Protein AF-0000000078788649 (afdb_homodimer)

Foldseek 3Di:
DALQVVCCVVVVCVVQVKHWDDAAAQKTKIKGAADQVQADPVQWRDPVSVVSNQLSRVQRNVQQVFWHKDWDDKDKDFDAIHHHPWMKMKMKGWPDDDDFKTKIKIFIATPVRHTGMIMITMMTTDPDGDPHHD/DALQVVCCVVVVCVVQVKHWDDAAAQKTKIKGAADQVQADPVQWRDPVSVVSNQLSRVQRNVQQVFWHKDWDDKDKDFDAIHHHPWMKMKMKGWPDDDDFKTKIKIFIATPVRHTGMIMITMMTTDPDGDPHHD

Radius of gyration: 17.42 Å; Cα contacts (8 Å, |Δi|>4): 742; chains: 2; bounding box: 45×52×40 Å

InterPro domains:
  IPR003736 Phenylacetic acid degradation-related domain [TIGR00369] (16-121)
  IPR006683 Thioesterase domain [PF03061] (47-116)
  IPR029069 HotDog domain superfamily [SSF54637] (4-120)
  IPR052723 Acyl-coenzyme A thioesterase PaaI [PTHR42856] (3-128)

Structure (mmCIF, N/CA/C/O backbone):
data_AF-0000000078788649-model_v1
#
loop_
_entity.id
_entity.type
_entity.pdbx_description
1 polymer 'Phenylacetic acid degradation protein PaaD'
#
loop_
_atom_site.group_PDB
_atom_site.id
_atom_site.type_symbol
_atom_site.label_atom_id
_atom_site.label_alt_id
_atom_site.label_comp_id
_atom_site.label_asym_id
_atom_site.label_entity_id
_atom_site.label_seq_id
_atom_site.pdbx_PDB_ins_code
_atom_site.Cartn_x
_atom_site.Cartn_y
_atom_site.Cartn_z
_atom_site.occupancy
_atom_site.B_iso_or_equiv
_atom_site.auth_seq_id
_atom_site.auth_comp_id
_atom_site.auth_asym_id
_atom_site.auth_atom_id
_atom_site.pdbx_PDB_model_num
ATOM 1 N N . MET A 1 1 ? -3.25 -20.219 -18.875 1 89 1 MET A N 1
ATOM 2 C CA . MET A 1 1 ? -2.424 -19.047 -19.141 1 89 1 MET A CA 1
ATOM 3 C C . MET A 1 1 ? -1.245 -18.984 -18.172 1 89 1 MET A C 1
ATOM 5 O O . MET A 1 1 ? -1.22 -19.703 -17.172 1 89 1 MET A O 1
ATOM 9 N N . THR A 1 2 ? -0.232 -18.125 -18.453 1 92.38 2 THR A N 1
ATOM 10 C CA . THR A 1 2 ? 0.896 -17.953 -17.547 1 92.38 2 THR A CA 1
ATOM 11 C C . THR A 1 2 ? 0.53 -17.016 -16.391 1 92.38 2 THR A C 1
ATOM 13 O O . THR A 1 2 ? -0.404 -16.219 -16.516 1 92.38 2 THR A O 1
ATOM 16 N N . PRO A 1 3 ? 1.176 -17.188 -15.281 1 92.62 3 PRO A N 1
ATOM 17 C CA . PRO A 1 3 ? 0.945 -16.219 -14.203 1 92.62 3 PRO A CA 1
ATOM 18 C C . PRO A 1 3 ? 1.146 -14.773 -14.656 1 92.62 3 PRO A C 1
ATOM 20 O O . PRO A 1 3 ? 0.372 -13.891 -14.273 1 92.62 3 PRO A O 1
ATOM 23 N N . GLN A 1 4 ? 2.162 -14.539 -15.445 1 93.19 4 GLN A N 1
ATOM 24 C CA . GLN A 1 4 ? 2.441 -13.188 -15.93 1 93.19 4 GLN A CA 1
ATOM 25 C C . GLN A 1 4 ? 1.257 -12.633 -16.719 1 93.19 4 GLN A C 1
ATOM 27 O O . GLN A 1 4 ? 0.881 -11.469 -16.547 1 93.19 4 GLN A O 1
ATOM 32 N N . ASP A 1 5 ? 0.641 -13.469 -17.516 1 91.19 5 ASP A N 1
ATOM 33 C CA . ASP A 1 5 ? -0.526 -13.055 -18.281 1 91.19 5 ASP A CA 1
ATOM 34 C C . ASP A 1 5 ? -1.715 -12.766 -17.375 1 91.19 5 ASP A C 1
ATOM 36 O O . ASP A 1 5 ? -2.445 -11.797 -17.578 1 91.19 5 ASP A O 1
ATOM 40 N N . PHE A 1 6 ? -1.827 -13.617 -16.391 1 92.12 6 PHE A N 1
ATOM 41 C CA . PHE A 1 6 ? -2.936 -13.477 -15.453 1 92.12 6 PHE A CA 1
ATOM 42 C C . PHE A 1 6 ? -2.82 -12.164 -14.68 1 92.12 6 PHE A C 1
ATOM 44 O O . PHE A 1 6 ? -3.789 -11.414 -14.578 1 92.12 6 PHE A O 1
ATOM 51 N N . PHE A 1 7 ? -1.631 -11.805 -14.242 1 93 7 PHE A N 1
ATOM 52 C CA . PHE A 1 7 ? -1.448 -10.68 -13.336 1 93 7 PHE A CA 1
ATOM 53 C C . PHE A 1 7 ? -1.329 -9.375 -14.117 1 93 7 PHE A C 1
ATOM 55 O O . PHE A 1 7 ? -1.352 -8.289 -13.531 1 93 7 PHE A O 1
ATOM 62 N N . LYS A 1 8 ? -1.299 -9.445 -15.398 1 90.19 8 LYS A N 1
ATOM 63 C CA . LYS A 1 8 ? -1.438 -8.242 -16.219 1 90.19 8 LYS A CA 1
ATOM 64 C C . LYS A 1 8 ? -2.828 -7.633 -16.062 1 90.19 8 LYS A C 1
ATOM 66 O O . LYS A 1 8 ? -3.029 -6.453 -16.375 1 90.19 8 LYS A O 1
ATOM 71 N N . ASN A 1 9 ? -3.689 -8.492 -15.562 1 87.62 9 ASN A N 1
ATOM 72 C CA . ASN A 1 9 ? -5.051 -8.023 -15.352 1 87.62 9 ASN A CA 1
ATOM 73 C C . ASN A 1 9 ? -5.18 -7.27 -14.023 1 87.62 9 ASN A C 1
ATOM 75 O O . ASN A 1 9 ? -6.254 -6.758 -13.703 1 87.62 9 ASN A O 1
ATOM 79 N N . ASP A 1 10 ? -4.129 -7.258 -13.258 1 90.62 10 ASP A N 1
ATOM 80 C CA . ASP A 1 10 ? -4.059 -6.348 -12.117 1 90.62 10 ASP A CA 1
ATOM 81 C C . ASP A 1 10 ? -3.824 -4.91 -12.578 1 90.62 10 ASP A C 1
ATOM 83 O O . ASP A 1 10 ? -2.68 -4.465 -12.688 1 90.62 10 ASP A O 1
ATOM 87 N N . LEU A 1 11 ? -4.855 -4.145 -12.727 1 87.56 11 LEU A N 1
ATOM 88 C CA . LEU A 1 11 ? -4.82 -2.877 -13.453 1 87.56 11 LEU A CA 1
ATOM 89 C C . LEU A 1 11 ? -4.113 -1.804 -12.625 1 87.56 11 LEU A C 1
ATOM 91 O O . LEU A 1 11 ? -3.455 -0.924 -13.188 1 87.56 11 LEU A O 1
ATOM 95 N N . PHE A 1 12 ? -4.297 -1.92 -11.359 1 91 12 PHE A N 1
ATOM 96 C CA . PHE A 1 12 ? -3.633 -0.938 -10.508 1 91 12 PHE A CA 1
ATOM 97 C C . PHE A 1 12 ? -2.121 -1.116 -10.555 1 91 12 PHE A C 1
ATOM 99 O O . PHE A 1 12 ? -1.381 -0.144 -10.719 1 91 12 PHE A O 1
ATOM 106 N N . ALA A 1 13 ? -1.692 -2.352 -10.516 1 93.12 13 ALA A N 1
ATOM 107 C CA . ALA A 1 13 ? -0.267 -2.662 -10.594 1 93.12 13 ALA A CA 1
ATOM 108 C C . ALA A 1 13 ? 0.285 -2.363 -11.984 1 93.12 13 ALA A C 1
ATOM 110 O O . ALA A 1 13 ? 1.386 -1.824 -12.117 1 93.12 13 ALA A O 1
ATOM 111 N N . GLU A 1 14 ? -0.497 -2.697 -12.922 1 92.44 14 GLU A N 1
ATOM 112 C CA . GLU A 1 14 ? -0.088 -2.447 -14.305 1 92.44 14 GLU A CA 1
ATOM 113 C C . GLU A 1 14 ? 0.07 -0.953 -14.57 1 92.44 14 GLU A C 1
ATOM 115 O O . GLU A 1 14 ? 1.05 -0.527 -15.18 1 92.44 14 GLU A O 1
ATOM 120 N N . ARG A 1 15 ? -0.809 -0.181 -14.109 1 92.25 15 ARG A N 1
ATOM 121 C CA . ARG A 1 15 ? -0.766 1.267 -14.289 1 92.25 15 ARG A CA 1
ATOM 122 C C . ARG A 1 15 ? 0.42 1.874 -13.547 1 92.25 15 ARG A C 1
ATOM 124 O O . ARG A 1 15 ? 0.994 2.871 -13.992 1 92.25 15 ARG A O 1
ATOM 131 N N . ALA A 1 16 ? 0.769 1.226 -12.461 1 94.69 16 ALA A N 1
ATOM 132 C CA . ALA A 1 16 ? 1.926 1.691 -11.703 1 94.69 16 ALA A CA 1
ATOM 133 C C . ALA A 1 16 ? 3.229 1.348 -12.422 1 94.69 16 ALA A C 1
ATOM 135 O O . ALA A 1 16 ? 4.293 1.859 -12.07 1 94.69 16 ALA A O 1
ATOM 136 N N . GLY A 1 17 ? 3.154 0.481 -13.422 1 96 17 GLY A N 1
ATOM 137 C CA . GLY A 1 17 ? 4.34 0.116 -14.18 1 96 17 GLY A CA 1
ATOM 138 C C . GLY A 1 17 ? 5.07 -1.08 -13.602 1 96 17 GLY A C 1
ATOM 139 O O . GLY A 1 17 ? 6.25 -1.296 -13.891 1 96 17 GLY A O 1
ATOM 140 N N . ILE A 1 18 ? 4.43 -1.873 -12.773 1 97.38 18 ILE A N 1
ATOM 141 C CA . ILE A 1 18 ? 5.051 -3.023 -12.125 1 97.38 18 ILE A CA 1
ATOM 142 C C . ILE A 1 18 ? 5.105 -4.195 -13.102 1 97.38 18 ILE A C 1
ATOM 144 O O . ILE A 1 18 ? 4.145 -4.457 -13.828 1 97.38 18 ILE A O 1
ATOM 148 N N . VAL A 1 19 ? 6.258 -4.887 -13.07 1 97.62 19 VAL A N 1
ATOM 149 C CA . VAL A 1 19 ? 6.469 -6.023 -13.961 1 97.62 19 VAL A CA 1
ATOM 150 C C . VAL A 1 19 ? 6.746 -7.277 -13.141 1 97.62 19 VAL A C 1
ATOM 152 O O . VAL A 1 19 ? 7.672 -7.305 -12.328 1 97.62 19 VAL A O 1
ATOM 155 N N . LEU A 1 20 ? 5.98 -8.312 -13.367 1 97.88 20 LEU A N 1
ATOM 156 C CA . LEU A 1 20 ? 6.227 -9.617 -12.758 1 97.88 20 LEU A CA 1
ATOM 157 C C . LEU A 1 20 ? 7.305 -10.375 -13.531 1 97.88 20 LEU A C 1
ATOM 159 O O . LEU A 1 20 ? 7.074 -10.82 -14.656 1 97.88 20 LEU A O 1
ATOM 163 N N . MET A 1 21 ? 8.422 -10.602 -12.906 1 97.81 21 MET A N 1
ATOM 164 C CA . MET A 1 21 ? 9.594 -11.141 -13.594 1 97.81 21 MET A CA 1
ATOM 165 C C . MET A 1 21 ? 9.602 -12.664 -13.547 1 97.81 21 MET A C 1
ATOM 167 O O . MET A 1 21 ? 9.93 -13.32 -14.539 1 97.81 21 MET A O 1
ATOM 171 N N . GLU A 1 22 ? 9.305 -13.148 -12.367 1 97.38 22 GLU A N 1
ATOM 172 C CA . GLU A 1 22 ? 9.422 -14.578 -12.109 1 97.38 22 GLU A CA 1
ATOM 173 C C . GLU A 1 22 ? 8.352 -15.062 -11.141 1 97.38 22 GLU A C 1
ATOM 175 O O . GLU A 1 22 ? 7.988 -14.344 -10.203 1 97.38 22 GLU A O 1
ATOM 180 N N . VAL A 1 23 ? 7.895 -16.312 -11.422 1 97.44 23 VAL A N 1
ATOM 181 C CA . VAL A 1 23 ? 7.004 -16.984 -10.492 1 97.44 23 VAL A CA 1
ATOM 182 C C . VAL A 1 23 ? 7.363 -18.469 -10.414 1 97.44 23 VAL A C 1
ATOM 184 O O . VAL A 1 23 ? 7.555 -19.125 -11.445 1 97.44 23 VAL A O 1
ATOM 187 N N . ARG A 1 24 ? 7.512 -18.922 -9.227 1 97.19 24 ARG A N 1
ATOM 188 C CA . ARG A 1 24 ? 7.645 -20.328 -8.883 1 97.19 24 ARG A CA 1
ATOM 189 C C . ARG A 1 24 ? 6.785 -20.672 -7.672 1 97.19 24 ARG A C 1
ATOM 191 O O . ARG A 1 24 ? 6.234 -19.781 -7.016 1 97.19 24 ARG A O 1
ATOM 198 N N . GLU A 1 25 ? 6.723 -21.922 -7.406 1 96.81 25 GLU A N 1
ATOM 199 C CA . GLU A 1 25 ? 5.918 -22.312 -6.254 1 96.81 25 GLU A CA 1
ATOM 200 C C . GLU A 1 25 ? 6.426 -21.656 -4.973 1 96.81 25 GLU A C 1
ATOM 202 O O . GLU A 1 25 ? 7.562 -21.891 -4.559 1 96.81 25 GLU A O 1
ATOM 207 N N . GLY A 1 26 ? 5.645 -20.859 -4.434 1 97.75 26 GLY A N 1
ATOM 208 C CA . GLY A 1 26 ? 5.953 -20.188 -3.176 1 97.75 26 GLY A CA 1
ATOM 209 C C . GLY A 1 26 ? 6.914 -19.031 -3.338 1 97.75 26 GLY A C 1
ATOM 210 O O . GLY A 1 26 ? 7.508 -18.562 -2.359 1 97.75 26 GLY A O 1
ATOM 211 N N . TYR A 1 27 ? 7.156 -18.625 -4.578 1 98.44 27 TYR A N 1
ATOM 212 C CA . TYR A 1 27 ? 8.164 -17.609 -4.859 1 98.44 27 TYR A CA 1
ATOM 213 C C . TYR A 1 27 ? 7.742 -16.719 -6.023 1 98.44 27 TYR A C 1
ATOM 215 O O . TYR A 1 27 ? 7.109 -17.188 -6.973 1 98.44 27 TYR A O 1
ATOM 223 N N . SER A 1 28 ? 8.117 -15.422 -5.934 1 98.69 28 SER A N 1
ATOM 224 C CA . SER A 1 28 ? 7.984 -14.547 -7.09 1 98.69 28 SER A CA 1
ATOM 225 C C . SER A 1 28 ? 8.938 -13.359 -7 1 98.69 28 SER A C 1
ATOM 227 O O . SER A 1 28 ? 9.492 -13.078 -5.934 1 98.69 28 SER A O 1
ATOM 229 N N . LYS A 1 29 ? 9.164 -12.766 -8.086 1 98.81 29 LYS A N 1
ATOM 230 C CA . LYS A 1 29 ? 9.961 -11.547 -8.18 1 98.81 29 LYS A CA 1
ATOM 231 C C . LYS A 1 29 ? 9.312 -10.539 -9.125 1 98.81 29 LYS A C 1
ATOM 233 O O . LYS A 1 29 ? 8.891 -10.891 -10.227 1 98.81 29 LYS A O 1
ATOM 238 N N . ALA A 1 30 ? 9.203 -9.312 -8.68 1 98.69 30 ALA A N 1
ATOM 239 C CA . ALA A 1 30 ? 8.648 -8.227 -9.477 1 98.69 30 ALA A CA 1
ATOM 240 C C . ALA A 1 30 ? 9.547 -6.992 -9.43 1 98.69 30 ALA A C 1
ATOM 242 O O . ALA A 1 30 ? 10.375 -6.855 -8.523 1 98.69 30 ALA A O 1
ATOM 243 N N . ARG A 1 31 ? 9.344 -6.09 -10.367 1 98.62 31 ARG A N 1
ATOM 244 C CA . ARG A 1 31 ? 10.164 -4.883 -10.391 1 98.62 31 ARG A CA 1
ATOM 245 C C . ARG A 1 31 ? 9.328 -3.656 -10.734 1 98.62 31 ARG A C 1
ATOM 247 O O . ARG A 1 31 ? 8.258 -3.777 -11.344 1 98.62 31 ARG A O 1
ATOM 254 N N . LEU A 1 32 ? 9.812 -2.521 -10.336 1 98.56 32 LEU A N 1
ATOM 255 C CA . LEU A 1 32 ? 9.234 -1.212 -10.609 1 98.56 32 LEU A CA 1
ATOM 256 C C . LEU A 1 32 ? 10.32 -0.167 -10.82 1 98.56 32 LEU A C 1
ATOM 258 O O . LEU A 1 32 ? 11.125 0.086 -9.922 1 98.56 32 LEU A O 1
ATOM 262 N N . GLU A 1 33 ? 10.352 0.376 -11.984 1 98.44 33 GLU A N 1
ATOM 263 C CA . GLU A 1 33 ? 11.203 1.537 -12.219 1 98.44 33 GLU A CA 1
ATOM 264 C C . GLU A 1 33 ? 10.547 2.818 -11.711 1 98.44 33 GLU A C 1
ATOM 266 O O . GLU A 1 33 ? 9.43 3.154 -12.133 1 98.44 33 GLU A O 1
ATOM 271 N N . ILE A 1 34 ? 11.273 3.525 -10.852 1 97.88 34 ILE A N 1
ATOM 272 C CA . ILE A 1 34 ? 10.68 4.699 -10.227 1 97.88 34 ILE A CA 1
ATOM 273 C C . ILE A 1 34 ? 10.727 5.883 -11.195 1 97.88 34 ILE A C 1
ATOM 275 O O . ILE A 1 34 ? 11.797 6.242 -11.688 1 97.88 34 ILE A O 1
ATOM 279 N N . LYS A 1 35 ? 9.586 6.422 -11.484 1 96.62 35 LYS A N 1
ATOM 280 C CA . LYS A 1 35 ? 9.375 7.605 -12.312 1 96.62 35 LYS A CA 1
ATOM 281 C C . LYS A 1 35 ? 8.695 8.719 -11.516 1 96.62 35 LYS A C 1
ATOM 283 O O . LYS A 1 35 ? 8.367 8.539 -10.344 1 96.62 35 LYS A O 1
ATOM 288 N N . LYS A 1 36 ? 8.531 9.852 -12.109 1 94.31 36 LYS A N 1
ATOM 289 C CA . LYS A 1 36 ? 7.945 11.016 -11.453 1 94.31 36 LYS A CA 1
ATOM 290 C C . LYS A 1 36 ? 6.574 10.688 -10.875 1 94.31 36 LYS A C 1
ATOM 292 O O . LYS A 1 36 ? 6.223 11.156 -9.789 1 94.31 36 LYS A O 1
ATOM 297 N N . GLU A 1 37 ? 5.824 9.844 -11.508 1 94 37 GLU A N 1
ATOM 298 C CA . GLU A 1 37 ? 4.453 9.531 -11.125 1 94 37 GLU A CA 1
ATOM 299 C C . GLU A 1 37 ? 4.41 8.727 -9.828 1 94 37 GLU A C 1
ATOM 301 O O . GLU A 1 37 ? 3.352 8.586 -9.211 1 94 37 GLU A O 1
ATOM 306 N N . HIS A 1 38 ? 5.562 8.156 -9.414 1 95.69 38 HIS A N 1
ATOM 307 C CA . HIS A 1 38 ? 5.617 7.316 -8.227 1 95.69 38 HIS A CA 1
ATOM 308 C C . HIS A 1 38 ? 6.016 8.125 -6.992 1 95.69 38 HIS A C 1
ATOM 310 O O . HIS A 1 38 ? 6.133 7.578 -5.895 1 95.69 38 HIS A O 1
ATOM 316 N N . LEU A 1 39 ? 6.211 9.406 -7.152 1 93.88 39 LEU A N 1
ATOM 317 C CA . LEU A 1 39 ? 6.766 10.211 -6.066 1 93.88 39 LEU A CA 1
ATOM 318 C C . LEU A 1 39 ? 5.656 10.766 -5.184 1 93.88 39 LEU A C 1
ATOM 320 O O . LEU A 1 39 ? 4.547 11.023 -5.66 1 93.88 39 LEU A O 1
ATOM 324 N N . ASN A 1 40 ? 5.992 10.898 -3.951 1 92.5 40 ASN A N 1
ATOM 325 C CA . ASN A 1 40 ? 5.109 11.594 -3.018 1 92.5 40 ASN A CA 1
ATOM 326 C C . ASN A 1 40 ? 5.375 13.094 -3.014 1 92.5 40 ASN A C 1
ATOM 328 O O . ASN A 1 40 ? 6.121 13.602 -3.852 1 92.5 40 ASN A O 1
ATOM 332 N N . ALA A 1 41 ? 4.695 13.836 -2.096 1 88.88 41 ALA A N 1
ATOM 333 C CA . ALA A 1 41 ? 4.828 15.289 -2.029 1 88.88 41 ALA A CA 1
ATOM 334 C C . ALA A 1 41 ? 6.238 15.688 -1.611 1 88.88 41 ALA A C 1
ATOM 336 O O . ALA A 1 41 ? 6.645 16.844 -1.809 1 88.88 41 ALA A O 1
ATOM 337 N N . GLY A 1 42 ? 7.016 14.766 -1.03 1 87.94 42 GLY A N 1
ATOM 338 C CA . GLY A 1 42 ? 8.383 15.008 -0.607 1 87.94 42 GLY A CA 1
ATOM 339 C C . GLY A 1 42 ? 9.414 14.609 -1.647 1 87.94 42 GLY A C 1
ATOM 340 O O . GLY A 1 42 ? 10.609 14.539 -1.351 1 87.94 42 GLY A O 1
ATOM 341 N N . ASN A 1 43 ? 8.992 14.148 -2.754 1 89 43 ASN A N 1
ATOM 342 C CA . ASN A 1 43 ? 9.844 13.773 -3.875 1 89 43 ASN A CA 1
ATOM 343 C C . ASN A 1 43 ? 10.586 12.469 -3.602 1 89 43 ASN A C 1
ATOM 345 O O . ASN A 1 43 ? 11.727 12.305 -4.031 1 89 43 ASN A O 1
ATOM 349 N N . ARG A 1 44 ? 10.016 11.734 -2.822 1 92.94 44 ARG A N 1
ATOM 350 C CA . ARG A 1 44 ? 10.477 10.367 -2.598 1 92.94 44 ARG A CA 1
ATOM 351 C C . ARG A 1 44 ? 9.453 9.359 -3.111 1 92.94 44 ARG A C 1
ATOM 353 O O . ARG A 1 44 ? 8.297 9.711 -3.357 1 92.94 44 ARG A O 1
ATOM 360 N N . THR A 1 45 ? 9.945 8.086 -3.32 1 95.38 45 THR A N 1
ATOM 361 C CA . THR A 1 45 ? 8.984 7.066 -3.736 1 95.38 45 THR A CA 1
ATOM 362 C C . THR A 1 45 ? 7.84 6.965 -2.734 1 95.38 45 THR A C 1
ATOM 364 O O . THR A 1 45 ? 8.07 6.828 -1.531 1 95.38 45 THR A O 1
ATOM 367 N N . GLN A 1 46 ? 6.66 7.117 -3.223 1 95.69 46 GLN A N 1
ATOM 368 C CA . GLN A 1 46 ? 5.473 7.043 -2.377 1 95.69 46 GLN A CA 1
ATOM 369 C C . GLN A 1 46 ? 5.332 5.656 -1.751 1 95.69 46 GLN A C 1
ATOM 371 O O . GLN A 1 46 ? 5.531 4.645 -2.422 1 95.69 46 GLN A O 1
ATOM 376 N N . GLY A 1 47 ? 4.953 5.539 -0.474 1 96.31 47 GLY A N 1
ATOM 377 C CA . GLY A 1 47 ? 4.785 4.27 0.22 1 96.31 47 GLY A CA 1
ATOM 378 C C . GLY A 1 47 ? 3.809 3.336 -0.468 1 96.31 47 GLY A C 1
ATOM 379 O O . GLY A 1 47 ? 4.012 2.121 -0.482 1 96.31 47 GLY A O 1
ATOM 380 N N . GLY A 1 48 ? 2.805 3.889 -1.008 1 96.94 48 GLY A N 1
ATOM 381 C CA . GLY A 1 48 ? 1.816 3.105 -1.731 1 96.94 48 GLY A CA 1
ATOM 382 C C . GLY A 1 48 ? 2.387 2.406 -2.951 1 96.94 48 GLY A C 1
ATOM 383 O O . GLY A 1 48 ? 1.955 1.304 -3.299 1 96.94 48 GLY A O 1
ATOM 384 N N . ALA A 1 49 ? 3.316 3.066 -3.607 1 97.38 49 ALA A N 1
ATOM 385 C CA . ALA A 1 49 ? 3.975 2.447 -4.754 1 97.38 49 ALA A CA 1
ATOM 386 C C . ALA A 1 49 ? 4.805 1.242 -4.32 1 97.38 49 ALA A C 1
ATOM 388 O O . ALA A 1 49 ? 4.758 0.186 -4.957 1 97.38 49 ALA A O 1
ATOM 389 N N . ILE A 1 50 ? 5.535 1.427 -3.225 1 98.5 50 ILE A N 1
ATOM 390 C CA . ILE A 1 50 ? 6.359 0.345 -2.691 1 98.5 50 ILE A CA 1
ATOM 391 C C . ILE A 1 50 ? 5.465 -0.799 -2.221 1 98.5 50 ILE A C 1
ATOM 393 O O . ILE A 1 50 ? 5.738 -1.967 -2.506 1 98.5 50 ILE A O 1
ATOM 397 N N . PHE A 1 51 ? 4.398 -0.477 -1.524 1 98.56 51 PHE A N 1
ATOM 398 C CA . PHE A 1 51 ? 3.449 -1.483 -1.065 1 98.56 51 PHE A CA 1
ATOM 399 C C . PHE A 1 51 ? 2.852 -2.244 -2.244 1 98.56 51 PHE A C 1
ATOM 401 O O . PHE A 1 51 ? 2.742 -3.471 -2.205 1 98.56 51 PHE A O 1
ATOM 408 N N . THR A 1 52 ? 2.42 -1.532 -3.277 1 98.19 52 THR A N 1
ATOM 409 C CA . THR A 1 52 ? 1.792 -2.154 -4.438 1 98.19 52 THR A CA 1
ATOM 410 C C . THR A 1 52 ? 2.74 -3.15 -5.098 1 98.19 52 THR A C 1
ATOM 412 O O . THR A 1 52 ? 2.322 -4.234 -5.512 1 98.19 52 THR A O 1
ATOM 415 N N . LEU A 1 53 ? 4.004 -2.771 -5.207 1 98.56 53 LEU A N 1
ATOM 416 C CA . LEU A 1 53 ? 5.031 -3.664 -5.734 1 98.56 53 LEU A CA 1
ATOM 417 C C . LEU A 1 53 ? 5.105 -4.949 -4.914 1 98.56 53 LEU A C 1
ATOM 419 O O . LEU A 1 53 ? 5.047 -6.047 -5.469 1 98.56 53 LEU A O 1
ATOM 423 N N . ALA A 1 54 ? 5.195 -4.789 -3.607 1 98.75 54 ALA A N 1
ATOM 424 C CA . ALA A 1 54 ? 5.277 -5.938 -2.707 1 98.75 54 ALA A CA 1
ATOM 425 C C . ALA A 1 54 ? 4.012 -6.785 -2.783 1 98.75 54 ALA A C 1
ATOM 427 O O . ALA A 1 54 ? 4.078 -8.016 -2.771 1 98.75 54 ALA A O 1
ATOM 428 N N . ASP A 1 55 ? 2.918 -6.105 -2.842 1 98.19 55 ASP A N 1
ATOM 429 C CA . ASP A 1 55 ? 1.614 -6.766 -2.855 1 98.19 55 ASP A CA 1
ATOM 430 C C . ASP A 1 55 ? 1.449 -7.629 -4.105 1 98.19 55 ASP A C 1
ATOM 432 O O . ASP A 1 55 ? 0.887 -8.727 -4.035 1 98.19 55 ASP A O 1
ATOM 436 N N . LEU A 1 56 ? 1.869 -7.156 -5.262 1 97.88 56 LEU A N 1
ATOM 437 C CA . LEU A 1 56 ? 1.799 -7.965 -6.477 1 97.88 56 LEU A CA 1
ATOM 438 C C . LEU A 1 56 ? 2.668 -9.211 -6.352 1 97.88 56 LEU A C 1
ATOM 440 O O . LEU A 1 56 ? 2.252 -10.305 -6.746 1 97.88 56 LEU A O 1
ATOM 444 N N . ALA A 1 57 ? 3.885 -9.016 -5.848 1 98.5 57 ALA A N 1
ATOM 445 C CA . ALA A 1 57 ? 4.758 -10.164 -5.629 1 98.5 57 ALA A CA 1
ATOM 446 C C . ALA A 1 57 ? 4.109 -11.172 -4.68 1 98.5 57 ALA A C 1
ATOM 448 O O . ALA A 1 57 ? 4.176 -12.383 -4.91 1 98.5 57 ALA A O 1
ATOM 449 N N . LEU A 1 58 ? 3.504 -10.641 -3.623 1 98.31 58 LEU A N 1
ATOM 450 C CA . LEU A 1 58 ? 2.777 -11.484 -2.686 1 98.31 58 LEU A CA 1
ATOM 451 C C . LEU A 1 58 ? 1.696 -12.289 -3.402 1 98.31 58 LEU A C 1
ATOM 453 O O . LEU A 1 58 ? 1.614 -13.508 -3.246 1 98.31 58 LEU A O 1
ATOM 457 N N . ALA A 1 59 ? 0.841 -11.578 -4.168 1 97.38 59 ALA A N 1
ATOM 458 C CA . ALA A 1 59 ? -0.27 -12.227 -4.867 1 97.38 59 ALA A CA 1
ATOM 459 C C . ALA A 1 59 ? 0.226 -13.352 -5.77 1 97.38 59 ALA A C 1
ATOM 461 O O . ALA A 1 59 ? -0.348 -14.445 -5.781 1 97.38 59 ALA A O 1
ATOM 462 N N . ALA A 1 60 ? 1.306 -13.109 -6.477 1 97.5 60 ALA A N 1
ATOM 463 C CA . ALA A 1 60 ? 1.846 -14.102 -7.398 1 97.5 60 ALA A CA 1
ATOM 464 C C . ALA A 1 60 ? 2.363 -15.32 -6.641 1 97.5 60 ALA A C 1
ATOM 466 O O . ALA A 1 60 ? 2.051 -16.469 -6.996 1 97.5 60 ALA A O 1
ATOM 467 N N . ALA A 1 61 ? 3.121 -15.102 -5.605 1 98.12 61 ALA A N 1
ATOM 468 C CA . ALA A 1 61 ? 3.676 -16.203 -4.832 1 98.12 61 ALA A CA 1
ATOM 469 C C . ALA A 1 61 ? 2.572 -17 -4.129 1 98.12 61 ALA A C 1
ATOM 471 O O . ALA A 1 61 ? 2.58 -18.234 -4.137 1 98.12 61 ALA A O 1
ATOM 472 N N . ALA A 1 62 ? 1.648 -16.281 -3.531 1 97.31 62 ALA A N 1
ATOM 473 C CA . ALA A 1 62 ? 0.589 -16.906 -2.742 1 97.31 62 ALA A CA 1
ATOM 474 C C . ALA A 1 62 ? -0.33 -17.734 -3.625 1 97.31 62 ALA A C 1
ATOM 476 O O . ALA A 1 62 ? -0.878 -18.75 -3.178 1 97.31 62 ALA A O 1
ATOM 477 N N . ASN A 1 63 ? -0.466 -17.344 -4.859 1 96.56 63 ASN A N 1
ATOM 478 C CA . ASN A 1 63 ? -1.357 -18.062 -5.762 1 96.56 63 ASN A CA 1
ATOM 479 C C . ASN A 1 63 ? -0.6 -19.078 -6.602 1 96.56 63 ASN A C 1
ATOM 481 O O . ASN A 1 63 ? -1.181 -19.719 -7.48 1 96.56 63 ASN A O 1
ATOM 485 N N . SER A 1 64 ? 0.634 -19.25 -6.332 1 95.81 64 SER A N 1
ATOM 486 C CA . SER A 1 64 ? 1.502 -20.078 -7.16 1 95.81 64 SER A CA 1
ATOM 487 C C . SER A 1 64 ? 1.194 -21.562 -6.969 1 95.81 64 SER A C 1
ATOM 489 O O . SER A 1 64 ? 1.619 -22.391 -7.77 1 95.81 64 SER A O 1
ATOM 491 N N . HIS A 1 65 ? 0.448 -21.922 -5.914 1 94 65 HIS A N 1
ATOM 492 C CA . HIS A 1 65 ? 0.1 -23.312 -5.664 1 94 65 HIS A CA 1
ATOM 493 C C . HIS A 1 65 ? -1.193 -23.703 -6.375 1 94 65 HIS A C 1
ATOM 495 O O . HIS A 1 65 ? -1.681 -24.828 -6.227 1 94 65 HIS A O 1
ATOM 501 N N . GLY A 1 66 ? -1.76 -22.672 -7.035 1 92.75 66 GLY A N 1
ATOM 502 C CA . GLY A 1 66 ? -2.939 -22.969 -7.832 1 92.75 66 GLY A CA 1
ATOM 503 C C . GLY A 1 66 ? -4.238 -22.688 -7.098 1 92.75 66 GLY A C 1
ATOM 504 O O . GLY A 1 66 ? -5.324 -22.922 -7.637 1 92.75 66 GLY A O 1
ATOM 505 N N . GLN A 1 67 ? -4.098 -22.328 -5.922 1 93.19 67 GLN A N 1
ATOM 506 C CA . GLN A 1 67 ? -5.262 -22.016 -5.102 1 93.19 67 GLN A CA 1
ATOM 507 C C . GLN A 1 67 ? -5.383 -20.5 -4.879 1 93.19 67 GLN A C 1
ATOM 509 O O . GLN A 1 67 ? -4.395 -19.844 -4.57 1 93.19 67 GLN A O 1
ATOM 514 N N . LEU A 1 68 ? -6.633 -20 -5.047 1 94.38 68 LEU A N 1
ATOM 515 C CA . LEU A 1 68 ? -6.871 -18.562 -4.898 1 94.38 68 LEU A CA 1
ATOM 516 C C . LEU A 1 68 ? -6.57 -18.109 -3.473 1 94.38 68 LEU A C 1
ATOM 518 O O . LEU A 1 68 ? -7.012 -18.734 -2.51 1 94.38 68 LEU A O 1
ATOM 522 N N . ALA A 1 69 ? -5.785 -17.094 -3.385 1 95 69 ALA A N 1
ATOM 523 C CA . ALA A 1 69 ? -5.422 -16.531 -2.088 1 95 69 ALA A CA 1
ATOM 524 C C . ALA A 1 69 ? -5.59 -15.008 -2.082 1 95 69 ALA A C 1
ATOM 526 O O . ALA A 1 69 ? -5.379 -14.352 -3.105 1 95 69 ALA A O 1
ATOM 527 N N . PHE A 1 70 ? -5.992 -14.461 -0.919 1 93.62 70 PHE A N 1
ATOM 528 C CA . PHE A 1 70 ? -6.02 -13.016 -0.743 1 93.62 70 PHE A CA 1
ATOM 529 C C . PHE A 1 70 ? -5.375 -12.617 0.579 1 93.62 70 PHE A C 1
ATOM 531 O O . PHE A 1 70 ? -5.375 -13.398 1.535 1 93.62 70 PHE A O 1
ATOM 538 N N . SER A 1 71 ? -4.914 -11.508 0.626 1 96.06 71 SER A N 1
ATOM 539 C CA . SER A 1 71 ? -4.207 -11.016 1.803 1 96.06 71 SER A CA 1
ATOM 540 C C . SER A 1 71 ? -5.164 -10.781 2.967 1 96.06 71 SER A C 1
ATOM 542 O O . SER A 1 71 ? -6.27 -10.266 2.773 1 96.06 71 SER A O 1
ATOM 544 N N . LEU A 1 72 ? -4.797 -11.164 4.164 1 97.5 72 LEU A N 1
ATOM 545 C CA . LEU A 1 72 ? -5.492 -10.852 5.402 1 97.5 72 LEU A CA 1
ATOM 546 C C . LEU A 1 72 ? -4.898 -9.609 6.059 1 97.5 72 LEU A C 1
ATOM 548 O O . LEU A 1 72 ? -5.609 -8.625 6.301 1 97.5 72 LEU A O 1
ATOM 552 N N . SER A 1 73 ? -3.637 -9.695 6.297 1 98.5 73 SER A N 1
ATOM 553 C CA . SER A 1 73 ? -2.906 -8.578 6.883 1 98.5 73 SER A CA 1
ATOM 554 C C . SER A 1 73 ? -1.494 -8.477 6.316 1 98.5 73 SER A C 1
ATOM 556 O O . SER A 1 73 ? -0.869 -9.492 6.016 1 98.5 73 SER A O 1
ATOM 558 N N . SER A 1 74 ? -1.032 -7.316 6.188 1 98.75 74 SER A N 1
ATOM 559 C CA . SER A 1 74 ? 0.311 -7.043 5.688 1 98.75 74 SER A CA 1
ATOM 560 C C . SER A 1 74 ? 0.998 -5.961 6.516 1 98.75 74 SER A C 1
ATOM 562 O O . SER A 1 74 ? 0.372 -4.973 6.895 1 98.75 74 SER A O 1
ATOM 564 N N . ASN A 1 75 ? 2.217 -6.203 6.754 1 98.75 75 ASN A N 1
ATOM 565 C CA . ASN A 1 75 ? 3.068 -5.242 7.445 1 98.75 75 ASN A CA 1
ATOM 566 C C . ASN A 1 75 ? 4.258 -4.828 6.582 1 98.75 75 ASN A C 1
ATOM 568 O O . ASN A 1 75 ? 4.98 -5.684 6.066 1 98.75 75 ASN A O 1
ATOM 572 N N . ILE A 1 76 ? 4.391 -3.559 6.418 1 98.81 76 ILE A N 1
ATOM 573 C CA . ILE A 1 76 ? 5.539 -3.061 5.676 1 98.81 76 ILE A CA 1
ATOM 574 C C . ILE A 1 76 ? 6.371 -2.141 6.566 1 98.81 76 ILE A C 1
ATOM 576 O O . ILE A 1 76 ? 5.824 -1.332 7.316 1 98.81 76 ILE A O 1
ATOM 580 N N . THR A 1 77 ? 7.637 -2.318 6.531 1 98.75 77 THR A N 1
ATOM 581 C CA . THR A 1 77 ? 8.602 -1.458 7.211 1 98.75 77 THR A CA 1
ATOM 582 C C . THR A 1 77 ? 9.492 -0.749 6.199 1 98.75 77 THR A C 1
ATOM 584 O O . THR A 1 77 ? 10.141 -1.397 5.375 1 98.75 77 THR A O 1
ATOM 587 N N . PHE A 1 78 ? 9.445 0.55 6.27 1 98.5 78 PHE A N 1
ATOM 588 C CA . PHE A 1 78 ? 10.281 1.36 5.391 1 98.5 78 PHE A CA 1
ATOM 589 C C . PHE A 1 78 ? 11.633 1.633 6.031 1 98.5 78 PHE A C 1
ATOM 591 O O . PHE A 1 78 ? 11.711 2.186 7.133 1 98.5 78 PHE A O 1
ATOM 598 N N . LEU A 1 79 ? 12.727 1.28 5.312 1 98.12 79 LEU A N 1
ATOM 599 C CA . LEU A 1 79 ? 14.055 1.319 5.922 1 98.12 79 LEU A CA 1
ATOM 600 C C . LEU A 1 79 ? 14.906 2.414 5.293 1 98.12 79 LEU A C 1
ATOM 602 O O . LEU A 1 79 ? 15.656 3.1 5.992 1 98.12 79 LEU A O 1
ATOM 606 N N . ARG A 1 80 ? 14.805 2.488 3.969 1 97.12 80 ARG A N 1
ATOM 607 C CA . ARG A 1 80 ? 15.578 3.477 3.225 1 97.12 80 ARG A CA 1
ATOM 608 C C . ARG A 1 80 ? 14.711 4.195 2.197 1 97.12 80 ARG A C 1
ATOM 610 O O . ARG A 1 80 ? 13.805 3.592 1.612 1 97.12 80 ARG A O 1
ATOM 617 N N . ALA A 1 81 ? 15.078 5.438 1.966 1 95.44 81 ALA A N 1
ATOM 618 C CA . ALA A 1 81 ? 14.375 6.199 0.937 1 95.44 81 ALA A CA 1
ATOM 619 C C . ALA A 1 81 ? 14.789 5.746 -0.46 1 95.44 81 ALA A C 1
ATOM 621 O O . ALA A 1 81 ? 15.891 5.227 -0.649 1 95.44 81 ALA A O 1
ATOM 622 N N . SER A 1 82 ? 13.883 5.848 -1.403 1 96.5 82 SER A N 1
ATOM 623 C CA . SER A 1 82 ? 14.141 5.66 -2.828 1 96.5 82 SER A CA 1
ATOM 624 C C . SER A 1 82 ? 13.508 6.777 -3.654 1 96.5 82 SER A C 1
ATOM 626 O O . SER A 1 82 ? 12.711 7.566 -3.141 1 96.5 82 SER A O 1
ATOM 628 N N . GLY A 1 83 ? 13.945 6.898 -4.879 1 96.19 83 GLY A N 1
ATOM 629 C CA . GLY A 1 83 ? 13.445 7.957 -5.746 1 96.19 83 GLY A CA 1
ATOM 630 C C . GLY A 1 83 ? 13.797 7.742 -7.207 1 96.19 83 GLY A C 1
ATOM 631 O O . GLY A 1 83 ? 14.148 6.629 -7.609 1 96.19 83 GLY A O 1
ATOM 632 N N . ILE A 1 84 ? 13.656 8.859 -7.953 1 95.81 84 ILE A N 1
ATOM 633 C CA . ILE A 1 84 ? 13.898 8.828 -9.391 1 95.81 84 ILE A CA 1
ATOM 634 C C . ILE A 1 84 ? 15.281 8.242 -9.672 1 95.81 84 ILE A C 1
ATOM 636 O O . ILE A 1 84 ? 16.25 8.602 -9.008 1 95.81 84 ILE A O 1
ATOM 640 N N . GLY A 1 85 ? 15.336 7.344 -10.633 1 94.88 85 GLY A N 1
ATOM 641 C CA . GLY A 1 85 ? 16.594 6.691 -10.961 1 94.88 85 GLY A CA 1
ATOM 642 C C . GLY A 1 85 ? 16.719 5.309 -10.344 1 94.88 85 GLY A C 1
ATOM 643 O O . GLY A 1 85 ? 17.547 4.504 -10.789 1 94.88 85 GLY A O 1
ATOM 644 N N . ASP A 1 86 ? 15.914 5.035 -9.359 1 97.75 86 ASP A N 1
ATOM 645 C CA . ASP A 1 86 ? 15.945 3.721 -8.727 1 97.75 86 ASP A CA 1
ATOM 646 C C . ASP A 1 86 ? 15.047 2.729 -9.469 1 97.75 86 ASP A C 1
ATOM 648 O O . ASP A 1 86 ? 14.023 3.111 -10.031 1 97.75 86 ASP A O 1
ATOM 652 N N . THR A 1 87 ? 15.5 1.541 -9.562 1 98.75 87 THR A N 1
ATOM 653 C CA . THR A 1 87 ? 14.656 0.384 -9.836 1 98.75 87 THR A CA 1
ATOM 654 C C . THR A 1 87 ? 14.508 -0.485 -8.594 1 98.75 87 THR A C 1
ATOM 656 O O . THR A 1 87 ? 15.5 -0.906 -7.996 1 98.75 87 THR A O 1
ATOM 659 N N . LEU A 1 88 ? 13.258 -0.696 -8.18 1 98.81 88 LEU A N 1
ATOM 660 C CA . LEU A 1 88 ? 12.984 -1.505 -7 1 98.81 88 LEU A CA 1
ATOM 661 C C . LEU A 1 88 ? 12.562 -2.918 -7.391 1 98.81 88 LEU A C 1
ATOM 663 O O . LEU A 1 88 ? 11.828 -3.107 -8.359 1 98.81 88 LEU A O 1
ATOM 667 N N . TYR A 1 89 ? 13.039 -3.859 -6.637 1 98.88 89 TYR A N 1
ATOM 668 C CA . TYR A 1 89 ? 12.703 -5.27 -6.801 1 98.88 89 TYR A CA 1
ATOM 669 C C . TYR A 1 89 ? 12.031 -5.82 -5.551 1 98.88 89 TYR A C 1
ATOM 671 O O . TYR A 1 89 ? 12.508 -5.602 -4.434 1 98.88 89 TYR A O 1
ATOM 679 N N . ALA A 1 90 ? 10.953 -6.473 -5.727 1 98.94 90 ALA A N 1
ATOM 680 C CA . ALA A 1 90 ? 10.281 -7.188 -4.645 1 98.94 90 ALA A CA 1
ATOM 681 C C . ALA A 1 90 ? 10.414 -8.695 -4.816 1 98.94 90 ALA A C 1
ATOM 683 O O . ALA A 1 90 ? 9.977 -9.258 -5.824 1 98.94 90 ALA A O 1
ATOM 684 N N . GLU A 1 91 ? 10.961 -9.297 -3.859 1 98.88 91 GLU A N 1
ATOM 685 C CA . GLU A 1 91 ? 11.125 -10.75 -3.869 1 98.88 91 GLU A CA 1
ATOM 686 C C . GLU A 1 91 ? 10.312 -11.406 -2.752 1 98.88 91 GLU A C 1
ATOM 688 O O . GLU A 1 91 ? 10.602 -11.203 -1.571 1 98.88 91 GLU A O 1
ATOM 693 N N . ALA A 1 92 ? 9.367 -12.188 -3.148 1 98.88 92 ALA A N 1
ATOM 694 C CA . ALA A 1 92 ? 8.461 -12.836 -2.207 1 98.88 92 ALA A CA 1
ATOM 695 C C . ALA A 1 92 ? 8.867 -14.289 -1.967 1 98.88 92 ALA A C 1
ATOM 697 O O . ALA A 1 92 ? 9.125 -15.031 -2.916 1 98.88 92 ALA A O 1
ATOM 698 N N . ARG A 1 93 ? 8.844 -14.656 -0.688 1 98.81 93 ARG A N 1
ATOM 699 C CA . ARG A 1 93 ? 9.164 -16.016 -0.295 1 98.81 93 ARG A CA 1
ATOM 700 C C . ARG A 1 93 ? 8.133 -16.578 0.68 1 98.81 93 ARG A C 1
ATOM 702 O O . ARG A 1 93 ? 7.816 -15.938 1.686 1 98.81 93 ARG A O 1
ATOM 709 N N . GLU A 1 94 ? 7.77 -17.75 0.412 1 98.75 94 GLU A N 1
ATOM 710 C CA . GLU A 1 94 ? 6.852 -18.469 1.297 1 98.75 94 GLU A CA 1
ATOM 711 C C . GLU A 1 94 ? 7.559 -18.938 2.564 1 98.75 94 GLU A C 1
ATOM 713 O O . GLU A 1 94 ? 8.594 -19.594 2.494 1 98.75 94 GLU A O 1
ATOM 718 N N . ARG A 1 95 ? 6.992 -18.594 3.676 1 98.69 95 ARG A N 1
ATOM 719 C CA . ARG A 1 95 ? 7.543 -19.031 4.953 1 98.69 95 ARG A CA 1
ATOM 720 C C . ARG A 1 95 ? 6.719 -20.172 5.539 1 98.69 95 ARG A C 1
ATOM 722 O O . ARG A 1 95 ? 7.238 -21 6.301 1 98.69 95 ARG A O 1
ATOM 729 N N . TYR A 1 96 ? 5.438 -20.188 5.184 1 98.31 96 TYR A N 1
ATOM 730 C CA . TYR A 1 96 ? 4.496 -21.188 5.676 1 98.31 96 TYR A CA 1
ATOM 731 C C . TYR A 1 96 ? 3.301 -21.312 4.738 1 98.31 96 TYR A C 1
ATOM 733 O O . TYR A 1 96 ? 2.82 -20.312 4.191 1 98.31 96 TYR A O 1
ATOM 741 N N . ILE A 1 97 ? 2.824 -22.5 4.578 1 96.94 97 ILE A N 1
ATOM 742 C CA . ILE A 1 97 ? 1.602 -22.75 3.824 1 96.94 97 ILE A CA 1
ATOM 743 C C . ILE A 1 97 ? 0.807 -23.875 4.492 1 96.94 97 ILE A C 1
ATOM 745 O O . ILE A 1 97 ? 1.35 -24.953 4.777 1 96.94 97 ILE A O 1
ATOM 749 N N . GLY A 1 98 ? -0.335 -23.547 4.852 1 95.12 98 GLY A N 1
ATOM 750 C CA . GLY A 1 98 ? -1.267 -24.547 5.371 1 95.12 98 GLY A CA 1
ATOM 751 C C . GLY A 1 98 ? -2.459 -24.781 4.461 1 95.12 98 GLY A C 1
ATOM 752 O O . GLY A 1 98 ? -2.391 -24.516 3.258 1 95.12 98 GLY A O 1
ATOM 753 N N . ARG A 1 99 ? -3.527 -25.297 5.027 1 93.75 99 ARG A N 1
ATOM 754 C CA . ARG A 1 99 ? -4.727 -25.578 4.246 1 93.75 99 ARG A CA 1
ATOM 755 C C . ARG A 1 99 ? -5.441 -24.297 3.85 1 93.75 99 ARG A C 1
ATOM 757 O O . ARG A 1 99 ? -5.766 -24.094 2.678 1 93.75 99 ARG A O 1
ATOM 764 N N . SER A 1 100 ? -5.566 -23.391 4.914 1 96.12 100 SER A N 1
ATOM 765 C CA . SER A 1 100 ? -6.398 -22.234 4.645 1 96.12 100 SER A CA 1
ATOM 766 C C . SER A 1 100 ? -5.613 -20.938 4.844 1 96.12 100 SER A C 1
ATOM 768 O O . SER A 1 100 ? -6.133 -19.844 4.594 1 96.12 100 SER A O 1
ATOM 770 N N . THR A 1 101 ? -4.363 -21.109 5.297 1 97.5 101 THR A N 1
ATOM 771 C CA . THR A 1 101 ? -3.602 -19.891 5.539 1 97.5 101 THR A CA 1
ATOM 772 C C . THR A 1 101 ? -2.178 -20.031 5.008 1 97.5 101 THR A C 1
ATOM 774 O O . THR A 1 101 ? -1.715 -21.141 4.738 1 97.5 101 THR A O 1
ATOM 777 N N . GLY A 1 102 ? -1.533 -18.984 4.781 1 98.19 102 GLY A N 1
ATOM 778 C CA . GLY A 1 102 ? -0.13 -18.891 4.41 1 98.19 102 GLY A CA 1
ATOM 779 C C . GLY A 1 102 ? 0.546 -17.641 4.941 1 98.19 102 GLY A C 1
ATOM 780 O O . GLY A 1 102 ? -0.124 -16.703 5.398 1 98.19 102 GLY A O 1
ATOM 781 N N . TYR A 1 103 ? 1.829 -17.672 4.945 1 98.75 103 TYR A N 1
ATOM 782 C CA . TYR A 1 103 ? 2.645 -16.562 5.414 1 98.75 103 TYR A CA 1
ATOM 783 C C . TYR A 1 103 ? 3.842 -16.328 4.5 1 98.75 103 TYR A C 1
ATOM 785 O O . TYR A 1 103 ? 4.508 -17.281 4.094 1 98.75 103 TYR A O 1
ATOM 793 N N . TYR A 1 104 ? 4.051 -15.086 4.191 1 98.81 104 TYR A N 1
ATOM 794 C CA . TYR A 1 104 ? 5.07 -14.734 3.211 1 98.81 104 TYR A CA 1
ATOM 795 C C . TYR A 1 104 ? 5.922 -13.57 3.701 1 98.81 104 TYR A C 1
ATOM 797 O O . TYR A 1 104 ? 5.43 -12.688 4.41 1 98.81 104 TYR A O 1
ATOM 805 N N . GLN A 1 105 ? 7.168 -13.625 3.281 1 98.88 105 GLN A N 1
ATOM 806 C CA . GLN A 1 105 ? 8.102 -12.531 3.484 1 98.88 105 GLN A CA 1
ATOM 807 C C . GLN A 1 105 ? 8.578 -11.961 2.152 1 98.88 105 GLN A C 1
ATOM 809 O O . GLN A 1 105 ? 8.898 -12.711 1.228 1 98.88 105 GLN A O 1
ATOM 814 N N . ILE A 1 106 ? 8.578 -10.664 2.023 1 98.88 106 ILE A N 1
ATOM 815 C CA . ILE A 1 106 ? 9.023 -9.984 0.812 1 98.88 106 ILE A CA 1
ATOM 816 C C . ILE A 1 106 ? 10.078 -8.938 1.167 1 98.88 106 ILE A C 1
ATOM 818 O O . ILE A 1 106 ? 9.852 -8.094 2.039 1 98.88 106 ILE A O 1
ATOM 822 N N . ASP A 1 107 ? 11.188 -9.016 0.521 1 98.94 107 ASP A N 1
ATOM 823 C CA . ASP A 1 107 ? 12.211 -7.969 0.588 1 98.94 107 ASP A CA 1
ATOM 824 C C . ASP A 1 107 ? 12.156 -7.07 -0.645 1 98.94 107 ASP A C 1
ATOM 826 O O . ASP A 1 107 ? 12.07 -7.559 -1.773 1 98.94 107 ASP A O 1
ATOM 830 N N . ILE A 1 108 ? 12.141 -5.77 -0.421 1 98.94 108 ILE A N 1
ATOM 831 C CA . ILE A 1 108 ? 12.219 -4.793 -1.5 1 98.94 108 ILE A CA 1
ATOM 832 C C . ILE A 1 108 ? 13.609 -4.164 -1.536 1 98.94 108 ILE A C 1
ATOM 834 O O . ILE A 1 108 ? 14.031 -3.521 -0.573 1 98.94 108 ILE A O 1
ATOM 838 N N . THR A 1 109 ? 14.297 -4.348 -2.621 1 98.88 109 THR A N 1
ATOM 839 C CA . THR A 1 109 ? 15.648 -3.828 -2.787 1 98.88 109 THR A CA 1
ATOM 840 C C . THR A 1 109 ? 15.734 -2.939 -4.023 1 98.88 109 THR A C 1
ATOM 842 O O . THR A 1 109 ? 14.852 -2.967 -4.879 1 98.88 109 THR A O 1
ATOM 845 N N . ASN A 1 110 ? 16.797 -2.107 -4.035 1 98.69 110 ASN A N 1
ATOM 846 C CA . ASN A 1 110 ? 17.062 -1.348 -5.254 1 98.69 110 ASN A CA 1
ATOM 847 C C . ASN A 1 110 ? 18.109 -2.039 -6.125 1 98.69 110 ASN A C 1
ATOM 849 O O . ASN A 1 110 ? 18.531 -3.158 -5.824 1 98.69 110 ASN A O 1
ATOM 853 N N . GLN A 1 111 ? 18.484 -1.364 -7.227 1 98.06 111 GLN A N 1
ATOM 854 C CA . GLN A 1 111 ? 19.391 -1.963 -8.195 1 98.06 111 GLN A CA 1
ATOM 855 C C . GLN A 1 111 ? 20.781 -2.172 -7.602 1 98.06 111 GLN A C 1
ATOM 857 O O . GLN A 1 111 ? 21.594 -2.916 -8.148 1 98.06 111 GLN A O 1
ATOM 862 N N . LYS A 1 112 ? 21.125 -1.504 -6.523 1 98.12 112 LYS A N 1
ATOM 863 C CA . LYS A 1 112 ? 22.391 -1.672 -5.824 1 98.12 112 LYS A CA 1
ATOM 864 C C . LYS A 1 112 ? 22.281 -2.721 -4.723 1 98.12 112 LYS A C 1
ATOM 866 O O . LYS A 1 112 ? 23.172 -2.834 -3.873 1 98.12 112 LYS A O 1
ATOM 871 N N . ASN A 1 113 ? 21.109 -3.379 -4.652 1 98 113 ASN A N 1
ATOM 872 C CA . ASN A 1 113 ? 20.812 -4.434 -3.688 1 98 113 ASN A CA 1
ATOM 873 C C . ASN A 1 113 ? 20.734 -3.887 -2.268 1 98 113 ASN A C 1
ATOM 875 O O . ASN A 1 113 ? 21.016 -4.598 -1.304 1 98 113 ASN A O 1
ATOM 879 N N . GLU A 1 114 ? 20.453 -2.609 -2.139 1 98.5 114 GLU A N 1
ATOM 880 C CA . GLU A 1 114 ? 20.141 -2.035 -0.833 1 98.5 114 GLU A CA 1
ATOM 881 C C . GLU A 1 114 ? 18.703 -2.309 -0.437 1 98.5 114 GLU A C 1
ATOM 883 O O . GLU A 1 114 ? 17.781 -2.158 -1.253 1 98.5 114 GLU A O 1
ATOM 888 N N . LEU A 1 115 ? 18.531 -2.775 0.842 1 98.75 115 LEU A N 1
ATOM 889 C CA . LEU A 1 115 ? 17.188 -3.062 1.352 1 98.75 115 LEU A CA 1
ATOM 890 C C . LEU A 1 115 ? 16.406 -1.773 1.592 1 98.75 115 LEU A C 1
ATOM 892 O O . LEU A 1 115 ? 16.781 -0.968 2.447 1 98.75 115 LEU A O 1
ATOM 896 N N . ILE A 1 116 ? 15.328 -1.542 0.876 1 98.81 116 ILE A N 1
ATOM 897 C CA . ILE A 1 116 ? 14.523 -0.327 0.927 1 98.81 116 ILE A CA 1
ATOM 898 C C . ILE A 1 116 ? 13.367 -0.517 1.906 1 98.81 116 ILE A C 1
ATOM 900 O O . ILE A 1 116 ? 13.008 0.409 2.637 1 98.81 116 ILE A O 1
ATOM 904 N N . ALA A 1 117 ? 12.781 -1.688 1.928 1 98.88 117 ALA A N 1
ATOM 905 C CA . ALA A 1 117 ? 11.656 -2.02 2.795 1 98.88 117 ALA A CA 1
ATOM 906 C C . ALA A 1 117 ? 11.531 -3.529 2.979 1 98.88 117 ALA A C 1
ATOM 908 O O . ALA A 1 117 ? 12.07 -4.305 2.189 1 98.88 117 ALA A O 1
ATOM 909 N N . THR A 1 118 ? 10.875 -3.928 4.016 1 98.88 118 THR A N 1
ATOM 910 C CA . THR A 1 118 ? 10.469 -5.309 4.238 1 98.88 118 THR A CA 1
ATOM 911 C C . THR A 1 118 ? 8.945 -5.414 4.355 1 98.88 118 THR A C 1
ATOM 913 O O . THR A 1 118 ? 8.281 -4.449 4.742 1 98.88 118 THR A O 1
ATOM 916 N N . PHE A 1 119 ? 8.477 -6.512 4.012 1 98.81 119 PHE A N 1
ATOM 917 C CA . PHE A 1 119 ? 7.039 -6.758 3.922 1 98.81 119 PHE A CA 1
ATOM 918 C C . PHE A 1 119 ? 6.707 -8.18 4.367 1 98.81 119 PHE A C 1
ATOM 920 O O . PHE A 1 119 ? 7.359 -9.133 3.949 1 98.81 119 PHE 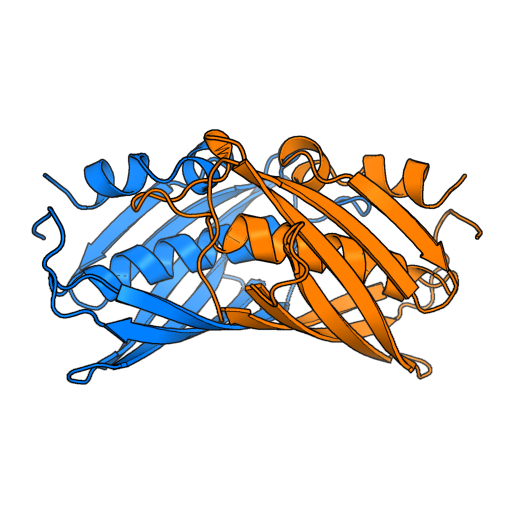A O 1
ATOM 927 N N . GLU A 1 120 ? 5.777 -8.305 5.277 1 98.75 120 GLU A N 1
ATOM 928 C CA . GLU A 1 120 ? 5.254 -9.594 5.719 1 98.75 120 GLU A CA 1
ATOM 929 C C . GLU A 1 120 ? 3.732 -9.641 5.602 1 98.75 120 GLU A C 1
ATOM 931 O O . GLU A 1 120 ? 3.053 -8.648 5.871 1 98.75 120 GLU A O 1
ATOM 936 N N . SER A 1 121 ? 3.275 -10.812 5.281 1 98.75 121 SER A N 1
ATOM 937 C CA . SER A 1 121 ? 1.833 -10.867 5.066 1 98.75 121 SER A CA 1
ATOM 938 C C . SER A 1 121 ? 1.286 -12.266 5.34 1 98.75 121 SER A C 1
ATOM 940 O O . SER A 1 121 ? 1.932 -13.258 5.012 1 98.75 121 SER A O 1
ATOM 942 N N . SER A 1 122 ? 0.145 -12.25 5.906 1 98.62 122 SER A N 1
ATOM 943 C CA . SER A 1 122 ? -0.662 -13.461 5.988 1 98.62 122 SER A CA 1
ATOM 944 C C . SER A 1 122 ? -1.76 -13.469 4.93 1 98.62 122 SER A C 1
ATOM 946 O O . SER A 1 122 ? -2.277 -12.414 4.555 1 98.62 122 SER A O 1
ATOM 948 N N . VAL A 1 123 ? -2.074 -14.656 4.492 1 98.19 123 VAL A N 1
ATOM 949 C CA . VAL A 1 123 ? -3.08 -14.766 3.443 1 98.19 123 VAL A CA 1
ATOM 950 C C . VAL A 1 123 ? -4.113 -15.828 3.828 1 98.19 123 VAL A C 1
ATOM 952 O O . VAL A 1 123 ? -3.85 -16.672 4.68 1 98.19 123 VAL A O 1
ATOM 955 N N . PHE A 1 124 ? -5.297 -15.695 3.254 1 97.38 124 PHE A N 1
ATOM 956 C CA . PHE A 1 124 ? -6.332 -16.719 3.275 1 97.38 124 PHE A CA 1
ATOM 957 C C . PHE A 1 124 ? -6.406 -17.438 1.936 1 97.38 124 PHE A C 1
ATOM 959 O O . PHE A 1 124 ? -6.445 -16.797 0.881 1 97.38 124 PHE A O 1
ATOM 966 N N . ARG A 1 125 ? -6.406 -18.734 2.012 1 96.25 125 ARG A N 1
ATOM 967 C CA . ARG A 1 125 ? -6.473 -19.562 0.82 1 96.25 125 ARG A CA 1
ATOM 968 C C . ARG A 1 125 ? -7.871 -20.141 0.638 1 96.25 125 ARG A C 1
ATOM 970 O O . ARG A 1 125 ? -8.359 -20.891 1.495 1 96.25 125 ARG A O 1
ATOM 977 N N . LYS A 1 126 ? -8.453 -19.812 -0.485 1 93.62 126 LYS A N 1
ATOM 978 C CA . LYS A 1 126 ? -9.797 -20.281 -0.793 1 93.62 126 LYS A CA 1
ATOM 979 C C . LYS A 1 126 ? -9.766 -21.656 -1.457 1 93.62 126 LYS A C 1
ATOM 981 O O . LYS A 1 126 ? -8.766 -22.016 -2.074 1 93.62 126 LYS A O 1
ATOM 986 N N . ASP A 1 127 ? -10.883 -22.281 -1.253 1 90.44 127 ASP A N 1
ATOM 987 C CA . ASP A 1 127 ? -11.031 -23.547 -1.979 1 90.44 127 ASP A CA 1
ATOM 988 C C . ASP A 1 127 ? -11.477 -23.297 -3.418 1 90.44 127 ASP A C 1
ATOM 990 O O . ASP A 1 127 ? -12.57 -23.703 -3.812 1 90.44 127 ASP A O 1
ATOM 994 N N . GLN A 1 128 ? -10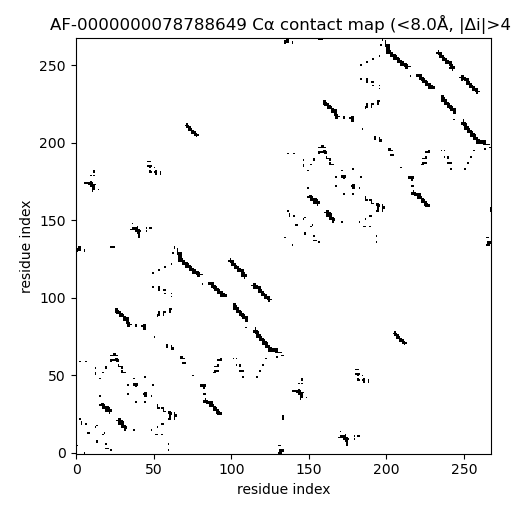.68 -22.531 -4.156 1 92.5 128 GLN A N 1
ATOM 995 C CA . GLN A 1 128 ? -10.891 -22.172 -5.555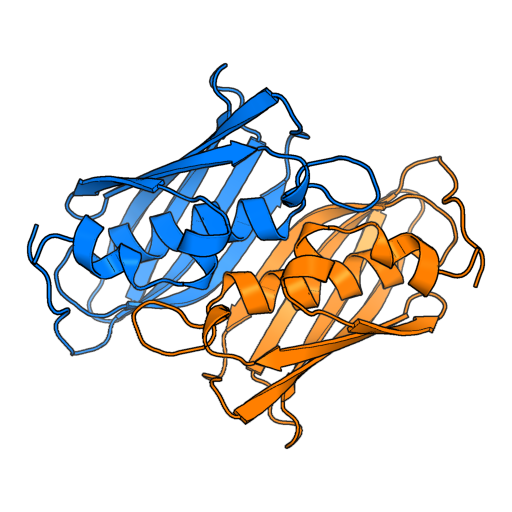 1 92.5 128 GLN A CA 1
ATOM 996 C C . GLN A 1 128 ? -9.57 -22.125 -6.316 1 92.5 128 GLN A C 1
ATOM 998 O O . GLN A 1 128 ? -8.57 -21.625 -5.801 1 92.5 128 GLN A O 1
ATOM 1003 N N . GLN A 1 129 ? -9.688 -22.656 -7.469 1 92.31 129 GLN A N 1
ATOM 1004 C CA . GLN A 1 129 ? -8.469 -22.703 -8.273 1 92.31 129 GLN A CA 1
ATOM 1005 C C . GLN A 1 129 ? -8.258 -21.391 -9.016 1 92.31 129 GLN A C 1
ATOM 1007 O O . GLN A 1 129 ? -9.227 -20.688 -9.344 1 92.31 129 GLN A O 1
ATOM 1012 N N . VAL A 1 130 ? -7.043 -21.078 -9.242 1 92.06 130 VAL A N 1
ATOM 1013 C CA . VAL A 1 130 ? -6.727 -19.922 -10.086 1 92.06 130 VAL A CA 1
ATOM 1014 C C . VAL A 1 130 ? -6.648 -20.359 -11.547 1 92.06 130 VAL A C 1
ATOM 1016 O O . VAL A 1 130 ? -6.434 -21.531 -11.844 1 92.06 130 VAL A O 1
ATOM 1019 N N . PRO A 1 131 ? -6.875 -19.438 -12.406 1 90.25 131 PRO A N 1
ATOM 1020 C CA . PRO A 1 131 ? -6.969 -19.781 -13.82 1 90.25 131 PRO A CA 1
ATOM 1021 C C . PRO A 1 131 ? -5.609 -19.828 -14.508 1 90.25 131 PRO A C 1
ATOM 1023 O O . PRO A 1 131 ? -5.477 -19.406 -15.664 1 90.25 131 PRO A O 1
ATOM 1026 N N . PHE A 1 132 ? -4.539 -20.109 -13.781 1 90.12 132 PHE A N 1
ATOM 1027 C CA . PHE A 1 132 ? -3.229 -20.234 -14.406 1 90.12 132 PHE A CA 1
ATOM 1028 C C . PHE A 1 132 ? -2.453 -21.406 -13.805 1 90.12 132 PHE A C 1
ATOM 1030 O O . PHE A 1 132 ? -2.824 -21.922 -12.742 1 90.12 132 PHE A O 1
ATOM 1037 N N . THR A 1 133 ? -1.436 -21.891 -14.523 1 86.25 133 THR A N 1
ATOM 1038 C CA . THR A 1 133 ? -0.522 -22.922 -14.078 1 86.25 133 THR A CA 1
ATOM 1039 C C . THR A 1 133 ? 0.929 -22.484 -14.242 1 86.25 133 THR A C 1
ATOM 1041 O O . THR A 1 133 ? 1.269 -21.812 -15.219 1 86.25 133 THR A O 1
ATOM 1044 N N . LEU A 1 134 ? 1.76 -22.891 -13.297 1 87.94 134 LEU A N 1
ATOM 1045 C CA . LEU A 1 134 ? 3.18 -22.562 -13.391 1 87.94 134 LEU A CA 1
ATOM 1046 C C . LEU A 1 134 ? 3.857 -23.391 -14.469 1 87.94 134 LEU A C 1
ATOM 1048 O O . LEU A 1 134 ? 3.455 -24.531 -14.727 1 87.94 134 LEU A O 1
ATOM 1052 N N . MET B 1 1 ? 0.719 27.609 2.074 1 89.25 1 MET B N 1
ATOM 1053 C CA . MET B 1 1 ? -0.288 26.906 1.285 1 89.25 1 MET B CA 1
ATOM 1054 C C . MET B 1 1 ? -1.155 26.016 2.174 1 89.25 1 MET B C 1
ATOM 1056 O O . MET B 1 1 ? -0.816 25.766 3.334 1 89.25 1 MET B O 1
ATOM 1060 N N . THR B 1 2 ? -2.299 25.531 1.653 1 92.31 2 THR B N 1
ATOM 1061 C CA . THR B 1 2 ? -3.145 24.609 2.408 1 92.31 2 THR B CA 1
ATOM 1062 C C . THR B 1 2 ? -2.604 23.188 2.328 1 92.31 2 THR B C 1
ATOM 1064 O O . THR B 1 2 ? -1.846 22.859 1.415 1 92.31 2 THR B O 1
ATOM 1067 N N . PRO B 1 3 ? -2.902 22.391 3.322 1 92.62 3 PRO B N 1
ATOM 1068 C CA . PRO B 1 3 ? -2.508 20.984 3.223 1 92.62 3 PRO B CA 1
ATOM 1069 C C . PRO B 1 3 ? -3.008 20.328 1.941 1 92.62 3 PRO B C 1
ATOM 1071 O O . PRO B 1 3 ? -2.277 19.547 1.318 1 92.62 3 PRO B O 1
ATOM 1074 N N . GLN B 1 4 ? -4.211 20.625 1.563 1 93 4 GLN B N 1
ATOM 1075 C CA . GLN B 1 4 ? -4.781 20.047 0.353 1 93 4 GLN B CA 1
ATOM 1076 C C . GLN B 1 4 ? -3.941 20.391 -0.873 1 93 4 GLN B C 1
ATOM 1078 O O . GLN B 1 4 ? -3.688 19.531 -1.72 1 93 4 GLN B O 1
ATOM 1083 N N . ASP B 1 5 ? -3.475 21.625 -0.932 1 91.12 5 ASP B N 1
ATOM 1084 C CA . ASP B 1 5 ? -2.629 22.047 -2.043 1 91.12 5 ASP B CA 1
ATOM 1085 C C . ASP B 1 5 ? -1.28 21.328 -2.012 1 91.12 5 ASP B C 1
ATOM 1087 O O . ASP B 1 5 ? -0.765 20.922 -3.053 1 91.12 5 ASP B O 1
ATOM 1091 N N . PHE B 1 6 ? -0.788 21.188 -0.81 1 92.12 6 PHE B N 1
ATOM 1092 C CA . PHE B 1 6 ? 0.506 20.531 -0.642 1 92.12 6 PHE B CA 1
ATOM 1093 C C . PHE B 1 6 ? 0.441 19.078 -1.087 1 92.12 6 PHE B C 1
ATOM 1095 O O . PHE B 1 6 ? 1.298 18.609 -1.844 1 92.12 6 PHE B O 1
ATOM 1102 N N . PHE B 1 7 ? -0.615 18.375 -0.748 1 93.06 7 PHE B N 1
ATOM 1103 C CA . PHE B 1 7 ? -0.688 16.938 -0.965 1 93.06 7 PHE B CA 1
ATOM 1104 C C . PHE B 1 7 ? -1.185 16.625 -2.373 1 93.06 7 PHE B C 1
ATOM 1106 O O . PHE B 1 7 ? -1.141 15.469 -2.812 1 93.06 7 PHE B O 1
ATOM 1113 N N . LYS B 1 8 ? -1.562 17.609 -3.1 1 90.31 8 LYS B N 1
ATOM 1114 C CA . LYS B 1 8 ? -1.811 17.438 -4.527 1 90.31 8 LYS B CA 1
ATOM 1115 C C . LYS B 1 8 ? -0.525 17.078 -5.27 1 90.31 8 LYS B C 1
ATOM 1117 O O . LYS B 1 8 ? -0.569 16.547 -6.379 1 90.31 8 LYS B O 1
ATOM 1122 N N . ASN B 1 9 ? 0.548 17.391 -4.574 1 87.69 9 ASN B N 1
ATOM 1123 C CA . ASN B 1 9 ? 1.846 17.094 -5.168 1 87.69 9 ASN B CA 1
ATOM 1124 C C . ASN B 1 9 ? 2.24 15.633 -4.934 1 87.69 9 ASN B C 1
ATOM 1126 O O . ASN B 1 9 ? 3.287 15.188 -5.406 1 87.69 9 ASN B O 1
ATOM 1130 N N . ASP B 1 10 ? 1.452 14.922 -4.168 1 90.88 10 ASP B N 1
ATOM 1131 C CA . ASP B 1 10 ? 1.588 13.469 -4.117 1 90.88 10 ASP B CA 1
ATOM 1132 C C . ASP B 1 10 ? 1.056 12.82 -5.395 1 90.88 10 ASP B C 1
ATOM 1134 O O . ASP B 1 10 ? -0.121 12.469 -5.469 1 90.88 10 ASP B O 1
ATOM 1138 N N . LEU B 1 11 ? 1.905 12.562 -6.332 1 87.75 11 LEU B N 1
ATOM 1139 C CA . LEU B 1 11 ? 1.516 12.234 -7.699 1 87.75 11 LEU B CA 1
ATOM 1140 C C . LEU B 1 11 ? 0.941 10.828 -7.777 1 87.75 11 LEU B C 1
ATOM 1142 O O . LEU B 1 11 ? 0.049 10.562 -8.586 1 87.75 11 LEU B O 1
ATOM 1146 N N . PHE B 1 12 ? 1.475 9.992 -6.957 1 91.31 12 PHE B N 1
ATOM 1147 C CA . PHE B 1 12 ? 0.959 8.625 -6.961 1 91.31 12 PHE B CA 1
ATOM 1148 C C . PHE B 1 12 ? -0.473 8.586 -6.441 1 91.31 12 PHE B C 1
ATOM 1150 O O . PHE B 1 12 ? -1.344 7.965 -7.055 1 91.31 12 PHE B O 1
ATOM 1157 N N . ALA B 1 13 ? -0.715 9.336 -5.391 1 93.38 13 ALA B N 1
ATOM 1158 C CA . ALA B 1 13 ? -2.057 9.414 -4.82 1 93.38 13 ALA B CA 1
ATOM 1159 C C . ALA B 1 13 ? -3.004 10.164 -5.75 1 93.38 13 ALA B C 1
ATOM 1161 O O . ALA B 1 13 ? -4.16 9.766 -5.926 1 93.38 13 ALA B O 1
ATOM 1162 N N . GLU B 1 14 ? -2.479 11.18 -6.305 1 92.69 14 GLU B N 1
ATOM 1163 C CA . GLU B 1 14 ? -3.283 11.977 -7.23 1 92.69 14 GLU B CA 1
ATOM 1164 C C . GLU B 1 14 ? -3.693 11.148 -8.445 1 92.69 14 GLU B C 1
ATOM 1166 O O . GLU B 1 14 ? -4.852 11.195 -8.875 1 92.69 14 GLU B O 1
ATOM 1171 N N . ARG B 1 15 ? -2.832 10.406 -8.977 1 92.31 15 ARG B N 1
ATOM 1172 C CA . ARG B 1 15 ? -3.104 9.562 -10.133 1 92.31 15 ARG B CA 1
ATOM 1173 C C . ARG B 1 15 ? -4.102 8.461 -9.789 1 92.31 15 ARG B C 1
ATOM 1175 O O . ARG B 1 15 ? -4.898 8.055 -10.641 1 92.31 15 ARG B O 1
ATOM 1182 N N . ALA B 1 16 ? -4.055 8.062 -8.547 1 94.75 16 ALA B N 1
ATOM 1183 C CA . ALA B 1 16 ? -5.004 7.047 -8.094 1 94.75 16 ALA B CA 1
ATOM 1184 C C . ALA B 1 16 ? -6.402 7.641 -7.93 1 94.75 16 ALA B C 1
ATOM 1186 O O . ALA B 1 16 ? -7.383 6.902 -7.785 1 94.75 16 ALA B O 1
ATOM 1187 N N . GLY B 1 17 ? -6.492 8.961 -7.93 1 96 17 GLY B N 1
ATOM 1188 C CA . GLY B 1 17 ? -7.785 9.617 -7.801 1 96 17 GLY B CA 1
ATOM 1189 C C . GLY B 1 17 ? -8.172 9.898 -6.363 1 96 17 GLY B C 1
ATOM 1190 O O . GLY B 1 17 ? -9.344 10.109 -6.059 1 96 17 GLY B O 1
ATOM 1191 N N . ILE B 1 18 ? -7.234 9.898 -5.453 1 97.38 18 ILE B N 1
ATOM 1192 C CA . ILE B 1 18 ? -7.504 10.117 -4.035 1 97.38 18 ILE B CA 1
ATOM 1193 C C . ILE B 1 18 ? -7.68 11.609 -3.766 1 97.38 18 ILE B C 1
ATOM 1195 O O . ILE B 1 18 ? -6.93 12.43 -4.293 1 97.38 18 ILE B O 1
ATOM 1199 N N . VAL B 1 19 ? -8.672 11.906 -2.92 1 97.56 19 VAL B N 1
ATOM 1200 C CA . VAL B 1 19 ? -8.977 13.289 -2.582 1 97.56 19 VAL B CA 1
ATOM 1201 C C . VAL B 1 19 ? -8.859 13.492 -1.072 1 97.56 19 VAL B C 1
ATOM 1203 O O . VAL B 1 19 ? -9.508 12.797 -0.293 1 97.56 19 VAL B O 1
ATOM 1206 N N . LEU B 1 20 ? -8.062 14.438 -0.665 1 97.88 20 LEU B N 1
ATOM 1207 C CA . LEU B 1 20 ? -7.969 14.844 0.735 1 97.88 20 LEU B CA 1
ATOM 1208 C C . LEU B 1 20 ? -9.117 15.773 1.112 1 97.88 20 LEU B C 1
ATOM 1210 O O . LEU B 1 20 ? -9.156 16.922 0.673 1 97.88 20 LEU B O 1
ATOM 1214 N N . MET B 1 21 ? -9.977 15.336 1.98 1 97.75 21 MET B N 1
ATOM 1215 C CA . MET B 1 21 ? -11.219 16.047 2.27 1 97.75 21 MET B CA 1
ATOM 1216 C C . MET B 1 21 ? -11.023 17.031 3.414 1 97.75 21 MET B C 1
ATOM 1218 O O . MET B 1 21 ? -11.523 18.156 3.363 1 97.75 21 MET B O 1
ATOM 1222 N N . GLU B 1 22 ? -10.359 16.531 4.426 1 97.31 22 GLU B N 1
ATOM 1223 C CA . GLU B 1 22 ? -10.219 17.281 5.668 1 97.31 22 GLU B CA 1
ATOM 1224 C C . GLU B 1 22 ? -8.867 17.031 6.32 1 97.31 22 GLU B C 1
ATOM 1226 O O . GLU B 1 22 ? -8.352 15.906 6.277 1 97.31 22 GLU B O 1
ATOM 1231 N N . VAL B 1 23 ? -8.344 18.125 6.93 1 97.38 23 VAL B N 1
ATOM 1232 C CA . VAL B 1 23 ? -7.148 18 7.762 1 97.38 23 VAL B CA 1
ATOM 1233 C C . VAL B 1 23 ? -7.289 18.891 8.992 1 97.38 23 VAL B C 1
ATOM 1235 O O . VAL B 1 23 ? -7.668 20.062 8.883 1 97.38 23 VAL B O 1
ATOM 1238 N N . ARG B 1 24 ? -7.043 18.312 10.109 1 97.12 24 ARG B N 1
ATOM 1239 C CA . ARG B 1 24 ? -6.895 18.984 11.398 1 97.12 24 ARG B CA 1
ATOM 1240 C C . ARG B 1 24 ? -5.699 18.438 12.164 1 97.12 24 ARG B C 1
ATOM 1242 O O . ARG B 1 24 ? -5.105 17.438 11.766 1 97.12 24 ARG B O 1
ATOM 1249 N N . GLU B 1 25 ? -5.414 19.078 13.227 1 96.81 25 GLU B N 1
ATOM 1250 C CA . GLU B 1 25 ? -4.281 18.594 14.016 1 96.81 25 GLU B CA 1
ATOM 1251 C C . GLU B 1 25 ? -4.496 17.156 14.461 1 96.81 25 GLU B C 1
ATOM 1253 O O . GLU B 1 25 ? -5.438 16.859 15.203 1 96.81 25 GLU B O 1
ATOM 1258 N N . GLY B 1 26 ? -3.701 16.328 13.984 1 97.75 26 GLY B N 1
ATOM 1259 C CA . GLY B 1 26 ? -3.732 14.914 14.367 1 97.75 26 GLY B CA 1
ATOM 1260 C C . GLY B 1 26 ? -4.84 14.141 13.68 1 97.75 26 GLY B C 1
ATOM 1261 O O . GLY B 1 26 ? -5.188 13.031 14.109 1 97.75 26 GLY B O 1
ATOM 1262 N N . TYR B 1 27 ? -5.457 14.758 12.688 1 98.44 27 TYR B N 1
ATOM 1263 C CA . TYR B 1 27 ? -6.621 14.148 12.047 1 98.44 27 TYR B CA 1
ATOM 1264 C C . TYR B 1 27 ? -6.645 14.469 10.555 1 98.44 27 TYR B C 1
ATOM 1266 O O . TYR B 1 27 ? -6.25 15.555 10.133 1 98.44 27 TYR B O 1
ATOM 1274 N N . SER B 1 28 ? -7.152 13.492 9.766 1 98.69 28 SER B N 1
ATOM 1275 C CA . SER B 1 28 ? -7.449 13.773 8.359 1 98.69 28 SER B CA 1
ATOM 1276 C C . SER B 1 28 ? -8.484 12.797 7.812 1 98.69 28 SER B C 1
ATOM 1278 O O . SER B 1 28 ? -8.75 11.758 8.43 1 98.69 28 SER B O 1
ATOM 1280 N N . LYS B 1 29 ? -9.07 13.164 6.77 1 98.81 29 LYS B N 1
ATOM 1281 C CA . LYS B 1 29 ? -10.008 12.32 6.039 1 98.81 29 LYS B CA 1
ATOM 1282 C C . LYS B 1 29 ? -9.781 12.414 4.531 1 98.81 29 LYS B C 1
ATOM 1284 O O . LYS B 1 29 ? -9.641 13.516 3.99 1 98.81 29 LYS B O 1
ATOM 1289 N N . ALA B 1 30 ? -9.703 11.273 3.873 1 98.69 30 ALA B N 1
ATOM 1290 C CA . ALA B 1 30 ? -9.531 11.203 2.426 1 98.69 30 ALA B CA 1
ATOM 1291 C C . ALA B 1 30 ? -10.523 10.227 1.803 1 98.69 30 ALA B C 1
ATOM 1293 O O . ALA B 1 30 ? -11.078 9.367 2.492 1 98.69 30 ALA B O 1
ATOM 1294 N N . ARG B 1 31 ? -10.711 10.336 0.513 1 98.62 31 ARG B N 1
ATOM 1295 C CA . ARG B 1 31 ? -11.648 9.445 -0.158 1 98.62 31 ARG B CA 1
ATOM 1296 C C . ARG B 1 31 ? -11.102 8.984 -1.505 1 98.62 31 ARG B C 1
ATOM 1298 O O . ARG B 1 31 ? -10.242 9.648 -2.088 1 98.62 31 ARG B O 1
ATOM 1305 N N . LEU B 1 32 ? -11.602 7.879 -1.971 1 98.56 32 LEU B N 1
ATOM 1306 C CA . LEU B 1 32 ? -11.289 7.277 -3.262 1 98.56 32 LEU B CA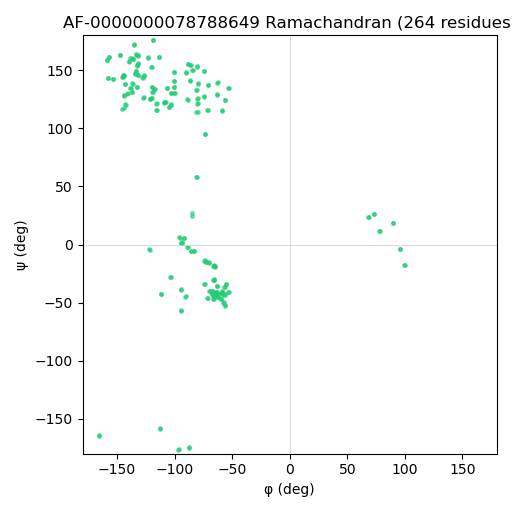 1
ATOM 1307 C C . LEU B 1 32 ? -12.516 6.59 -3.854 1 98.56 32 LEU B C 1
ATOM 1309 O O . LEU B 1 32 ? -13.07 5.664 -3.254 1 98.56 32 LEU B O 1
ATOM 1313 N N . GLU B 1 33 ? -12.938 7.086 -4.957 1 98.44 33 GLU B N 1
ATOM 1314 C CA . GLU B 1 33 ? -13.961 6.375 -5.715 1 98.44 33 GLU B CA 1
ATOM 1315 C C . GLU B 1 33 ? -13.352 5.23 -6.527 1 98.44 33 GLU B C 1
ATOM 1317 O O . GLU B 1 33 ? -12.453 5.453 -7.34 1 98.44 33 GLU B O 1
ATOM 1322 N N . ILE B 1 34 ? -13.898 4.027 -6.328 1 97.88 34 ILE B N 1
ATOM 1323 C CA . ILE B 1 34 ? -13.312 2.855 -6.961 1 97.88 34 ILE B CA 1
ATOM 1324 C C . ILE B 1 34 ? -13.773 2.768 -8.414 1 97.88 34 ILE B C 1
ATOM 1326 O O . ILE B 1 34 ? -14.977 2.764 -8.695 1 97.88 34 ILE B O 1
ATOM 1330 N N . LYS B 1 35 ? -12.828 2.777 -9.305 1 96.62 35 LYS B N 1
ATOM 1331 C CA . LYS B 1 35 ? -13.016 2.621 -10.742 1 96.62 35 LYS B CA 1
ATOM 1332 C C . LYS B 1 35 ? -12.281 1.384 -11.258 1 96.62 35 LYS B C 1
ATOM 1334 O O . LYS B 1 35 ? -11.633 0.675 -10.492 1 96.62 35 LYS B O 1
ATOM 1339 N N . LYS B 1 36 ? -12.43 1.082 -12.508 1 94.31 36 LYS B N 1
ATOM 1340 C CA . LYS B 1 36 ? -11.844 -0.107 -13.117 1 94.31 36 LYS B CA 1
ATOM 1341 C C . LYS B 1 36 ? -10.336 -0.146 -12.898 1 94.31 36 LYS B C 1
ATOM 1343 O O . LYS B 1 36 ? -9.758 -1.213 -12.664 1 94.31 36 LYS B O 1
ATOM 1348 N N . GLU B 1 37 ? -9.688 0.975 -12.883 1 94.12 37 GLU B N 1
ATOM 1349 C CA . GLU B 1 37 ? -8.234 1.066 -12.789 1 94.12 37 GLU B CA 1
ATOM 1350 C C . GLU B 1 37 ? -7.734 0.656 -11.406 1 94.12 37 GLU B C 1
ATOM 1352 O O . GLU B 1 37 ? -6.539 0.425 -11.219 1 94.12 37 GLU B O 1
ATOM 1357 N N . HIS B 1 38 ? -8.641 0.584 -10.414 1 95.75 38 HIS B N 1
ATOM 1358 C CA . HIS B 1 38 ? -8.258 0.266 -9.039 1 95.75 38 HIS B CA 1
ATOM 1359 C C . HIS B 1 38 ? -8.398 -1.227 -8.758 1 95.75 38 HIS B C 1
ATOM 1361 O O . HIS B 1 38 ? -8.133 -1.682 -7.645 1 95.75 38 HIS B O 1
ATOM 1367 N N . LEU B 1 39 ? -8.797 -1.982 -9.75 1 93.94 39 LEU B N 1
ATOM 1368 C CA . LEU B 1 39 ? -9.133 -3.383 -9.516 1 93.94 39 LEU B CA 1
ATOM 1369 C C . LEU B 1 39 ? -7.902 -4.27 -9.688 1 93.94 39 LEU B C 1
ATOM 1371 O O . LEU B 1 39 ? -7.012 -3.957 -10.477 1 93.94 39 LEU B O 1
ATOM 1375 N N . ASN B 1 40 ? -7.902 -5.305 -8.922 1 92.44 40 ASN B N 1
ATOM 1376 C CA . ASN B 1 40 ? -6.895 -6.344 -9.094 1 92.44 40 ASN B CA 1
ATOM 1377 C C . ASN B 1 40 ? -7.34 -7.387 -10.125 1 92.44 40 ASN B C 1
ATOM 1379 O O . ASN B 1 40 ? -8.352 -7.199 -10.805 1 92.44 40 ASN B O 1
ATOM 1383 N N . ALA B 1 41 ? -6.531 -8.453 -10.281 1 88.94 41 ALA B N 1
ATOM 1384 C CA . ALA B 1 41 ? -6.824 -9.484 -11.266 1 88.94 41 ALA B CA 1
ATOM 1385 C C . ALA B 1 41 ? -8.102 -10.242 -10.914 1 88.94 41 ALA B C 1
ATOM 1387 O O . ALA B 1 41 ? -8.695 -10.906 -11.766 1 88.94 41 ALA B O 1
ATOM 1388 N N . GLY B 1 42 ? -8.547 -10.156 -9.648 1 88.19 42 GLY B N 1
ATOM 1389 C CA . GLY B 1 42 ? -9.766 -10.805 -9.195 1 88.19 42 GLY B CA 1
ATOM 1390 C C . GLY B 1 42 ? -10.984 -9.898 -9.258 1 88.19 42 GLY B C 1
ATOM 1391 O O . GLY B 1 42 ? -12.031 -10.219 -8.688 1 88.19 42 GLY B O 1
ATOM 1392 N N . ASN B 1 43 ? -10.828 -8.727 -9.727 1 89.06 43 ASN B N 1
ATOM 1393 C CA . ASN B 1 43 ? -11.906 -7.758 -9.914 1 89.06 43 ASN B CA 1
ATOM 1394 C C . ASN B 1 43 ? -12.375 -7.18 -8.578 1 89.06 43 ASN B C 1
ATOM 1396 O O . ASN B 1 43 ? -13.555 -6.891 -8.406 1 89.06 43 ASN B O 1
ATOM 1400 N N . ARG B 1 44 ? -11.523 -7.188 -7.711 1 93.06 44 ARG B N 1
ATOM 1401 C CA . ARG B 1 44 ? -11.727 -6.492 -6.441 1 93.06 44 ARG B CA 1
ATOM 1402 C C . ARG B 1 44 ? -10.766 -5.316 -6.305 1 93.06 44 ARG B C 1
ATOM 1404 O O . ARG B 1 44 ? -9.773 -5.227 -7.031 1 93.06 44 ARG B O 1
ATOM 1411 N N . THR B 1 45 ? -11.133 -4.363 -5.359 1 95.44 45 THR B N 1
ATOM 1412 C CA . THR B 1 45 ? -10.203 -3.262 -5.141 1 95.44 45 THR B CA 1
ATOM 1413 C C . THR B 1 45 ? -8.82 -3.787 -4.762 1 95.44 45 THR B C 1
ATOM 1415 O O . THR B 1 45 ? -8.695 -4.602 -3.846 1 95.44 45 THR B O 1
ATOM 1418 N N . GLN B 1 46 ? -7.855 -3.391 -5.5 1 95.69 46 GLN B N 1
ATOM 1419 C CA . GLN B 1 46 ? -6.48 -3.814 -5.246 1 95.69 46 GLN B CA 1
ATOM 1420 C C . GLN B 1 46 ? -6.004 -3.33 -3.879 1 95.69 46 GLN B C 1
ATOM 1422 O O . GLN B 1 46 ? -6.254 -2.186 -3.498 1 95.69 46 GLN B O 1
ATOM 1427 N N . GLY B 1 47 ? -5.262 -4.137 -3.1 1 96.25 47 GLY B N 1
ATOM 1428 C CA . GLY B 1 47 ? -4.754 -3.777 -1.785 1 96.25 47 GLY B CA 1
ATOM 1429 C C . GLY B 1 47 ? -3.896 -2.527 -1.799 1 96.25 47 GLY B C 1
ATOM 1430 O O . GLY B 1 47 ? -3.936 -1.73 -0.86 1 96.25 47 GLY B O 1
ATOM 1431 N N . GLY B 1 48 ? -3.16 -2.375 -2.828 1 97 48 GLY B N 1
ATOM 1432 C CA . GLY B 1 48 ? -2.316 -1.199 -2.979 1 97 48 GLY B CA 1
ATOM 1433 C C . GLY B 1 48 ? -3.105 0.094 -3.064 1 97 48 GLY B C 1
ATOM 1434 O O . GLY B 1 48 ? -2.65 1.137 -2.59 1 97 48 GLY B O 1
ATOM 1435 N N . ALA B 1 49 ? -4.254 0.021 -3.699 1 97.38 49 ALA B N 1
ATOM 1436 C CA . ALA B 1 49 ? -5.121 1.194 -3.771 1 97.38 49 ALA B CA 1
ATOM 1437 C C . ALA B 1 49 ? -5.641 1.577 -2.391 1 97.38 49 ALA B C 1
ATOM 1439 O O . ALA B 1 49 ? -5.641 2.754 -2.021 1 97.38 49 ALA B O 1
ATOM 1440 N N . ILE B 1 50 ? -6.059 0.553 -1.641 1 98.5 50 ILE B N 1
ATOM 1441 C CA . ILE B 1 50 ? -6.559 0.78 -0.29 1 98.5 50 ILE B CA 1
ATOM 1442 C C . ILE B 1 50 ? -5.434 1.312 0.595 1 98.5 50 ILE B C 1
ATOM 1444 O O . ILE B 1 50 ? -5.625 2.266 1.353 1 98.5 50 ILE B O 1
ATOM 1448 N N . PHE B 1 51 ? -4.266 0.722 0.487 1 98.56 51 PHE B N 1
ATOM 1449 C CA . PHE B 1 51 ? -3.107 1.175 1.248 1 98.56 51 PHE B CA 1
ATOM 1450 C C . PHE B 1 51 ? -2.771 2.623 0.913 1 98.56 51 PHE B C 1
ATOM 1452 O O . PHE B 1 51 ? -2.504 3.426 1.809 1 98.56 51 PHE B O 1
ATOM 1459 N N . THR B 1 52 ? -2.73 2.963 -0.365 1 98.19 52 THR B N 1
ATOM 1460 C CA . THR B 1 52 ? -2.375 4.309 -0.8 1 98.19 52 THR B CA 1
ATOM 1461 C C . THR B 1 52 ? -3.338 5.34 -0.215 1 98.19 52 THR B C 1
ATOM 1463 O O . THR B 1 52 ? -2.918 6.418 0.207 1 98.19 52 THR B O 1
ATOM 1466 N N . LEU B 1 53 ? -4.617 5.012 -0.21 1 98.56 53 LEU B N 1
ATOM 1467 C CA . LEU B 1 53 ? -5.629 5.863 0.402 1 98.56 53 LEU B CA 1
ATOM 1468 C C . LEU B 1 53 ? -5.312 6.109 1.874 1 98.56 53 LEU B C 1
ATOM 1470 O O . LEU B 1 53 ? -5.277 7.258 2.32 1 98.56 53 LEU B O 1
ATOM 1474 N N . ALA B 1 54 ? -5.043 5.031 2.592 1 98.75 54 ALA B N 1
ATOM 1475 C CA . ALA B 1 54 ? -4.73 5.125 4.016 1 98.75 54 ALA B CA 1
ATOM 1476 C C . ALA B 1 54 ? -3.438 5.906 4.242 1 98.75 54 ALA B C 1
ATOM 1478 O O . ALA B 1 54 ? -3.344 6.707 5.172 1 98.75 54 ALA B O 1
ATOM 1479 N N . ASP B 1 55 ? -2.506 5.637 3.398 1 98.19 55 ASP B N 1
ATOM 1480 C CA . ASP B 1 55 ? -1.186 6.25 3.51 1 98.19 55 ASP B CA 1
ATOM 1481 C C . ASP B 1 55 ? -1.267 7.766 3.324 1 98.19 55 ASP B C 1
ATOM 1483 O O . ASP B 1 55 ? -0.576 8.516 4.016 1 98.19 55 ASP B O 1
ATOM 1487 N N . LEU B 1 56 ? -2.043 8.25 2.383 1 97.88 56 LEU B N 1
ATOM 1488 C CA . LEU B 1 56 ? -2.213 9.688 2.201 1 97.88 56 LEU B CA 1
ATOM 1489 C C . LEU B 1 56 ? -2.852 10.32 3.436 1 97.88 56 LEU B C 1
ATOM 1491 O O . LEU B 1 56 ? -2.432 11.391 3.877 1 97.88 56 LEU B O 1
ATOM 1495 N N . ALA B 1 57 ? -3.893 9.664 3.941 1 98.5 57 ALA B N 1
ATOM 1496 C CA . ALA B 1 57 ? -4.52 10.156 5.164 1 98.5 57 ALA B CA 1
ATOM 1497 C C . ALA B 1 57 ? -3.514 10.219 6.309 1 98.5 57 ALA B C 1
ATOM 1499 O O . ALA B 1 57 ? -3.49 11.18 7.074 1 98.5 57 ALA B O 1
ATOM 1500 N N . LEU B 1 58 ? -2.711 9.164 6.41 1 98.31 58 LEU B N 1
ATOM 1501 C CA . LEU B 1 58 ? -1.65 9.133 7.414 1 98.31 58 LEU B CA 1
ATOM 1502 C C . LEU B 1 58 ? -0.721 10.328 7.258 1 98.31 58 LEU B C 1
ATOM 1504 O O . LEU B 1 58 ? -0.445 11.039 8.227 1 98.31 58 LEU B O 1
ATOM 1508 N N . ALA B 1 59 ? -0.212 10.531 6.035 1 97.31 59 ALA B N 1
ATOM 1509 C CA . ALA B 1 59 ? 0.732 11.609 5.762 1 97.31 59 ALA B CA 1
ATOM 1510 C C . ALA B 1 59 ? 0.15 12.961 6.164 1 97.31 59 ALA B C 1
ATOM 1512 O O . ALA B 1 59 ? 0.827 13.773 6.797 1 97.31 59 ALA B O 1
ATOM 1513 N N . ALA B 1 60 ? -1.097 13.188 5.84 1 97.44 60 ALA B N 1
ATOM 1514 C CA . ALA B 1 60 ? -1.744 14.453 6.148 1 97.44 60 ALA B CA 1
ATOM 1515 C C . ALA B 1 60 ? -1.875 14.656 7.656 1 97.44 60 ALA B C 1
ATOM 1517 O O . ALA B 1 60 ? -1.532 15.719 8.18 1 97.44 60 ALA B O 1
ATOM 1518 N N . ALA B 1 61 ? -2.336 13.648 8.344 1 98.12 61 ALA B N 1
ATOM 1519 C CA . ALA B 1 61 ? -2.514 13.758 9.789 1 98.12 61 ALA B CA 1
ATOM 1520 C C . ALA B 1 61 ? -1.169 13.906 10.492 1 98.12 61 ALA B C 1
ATOM 1522 O O . ALA B 1 61 ? -1.022 14.727 11.398 1 98.12 61 ALA B O 1
ATOM 1523 N N . ALA B 1 62 ? -0.204 13.109 10.086 1 97.31 62 ALA B N 1
ATOM 1524 C CA . ALA B 1 62 ? 1.103 13.078 10.742 1 97.31 62 ALA B CA 1
ATOM 1525 C C . ALA B 1 62 ? 1.839 14.406 10.555 1 97.31 62 ALA B C 1
ATOM 1527 O O . ALA B 1 62 ? 2.611 14.82 11.422 1 97.31 62 ALA B O 1
ATOM 1528 N N . ASN B 1 63 ? 1.572 15.047 9.453 1 96.56 63 ASN B N 1
ATOM 1529 C CA . ASN B 1 63 ? 2.262 16.312 9.172 1 96.56 63 ASN B CA 1
ATOM 1530 C C . ASN B 1 63 ? 1.435 17.516 9.609 1 96.56 63 ASN B C 1
ATOM 1532 O O . ASN B 1 63 ? 1.822 18.656 9.375 1 96.56 63 ASN B O 1
ATOM 1536 N N . SER B 1 64 ? 0.355 17.266 10.242 1 95.88 64 SER B N 1
ATOM 1537 C CA . SER B 1 64 ? -0.598 18.312 10.578 1 95.88 64 SER B CA 1
ATOM 1538 C C . SER B 1 64 ? -0.068 19.203 11.695 1 95.88 64 SER B C 1
ATOM 1540 O O . SER B 1 64 ? -0.591 20.297 11.93 1 95.88 64 SER B O 1
ATOM 1542 N N . HIS B 1 65 ? 0.972 18.781 12.414 1 94.06 65 HIS B N 1
ATOM 1543 C CA . HIS B 1 65 ? 1.545 19.578 13.492 1 94.06 65 HIS B CA 1
ATOM 1544 C C . HIS B 1 65 ? 2.635 20.516 12.977 1 94.06 65 HIS B C 1
ATOM 1546 O O . HIS B 1 65 ? 3.279 21.203 13.758 1 94.06 65 HIS B O 1
ATOM 1552 N N . GLY B 1 66 ? 2.867 20.375 11.641 1 92.75 66 GLY B N 1
ATOM 1553 C CA . GLY B 1 66 ? 3.809 21.297 11.039 1 92.75 66 GLY B CA 1
ATOM 1554 C C . GLY B 1 66 ? 5.215 20.734 10.93 1 92.75 66 GLY B C 1
ATOM 1555 O O . GLY B 1 66 ? 6.125 21.422 10.461 1 92.75 66 GLY B O 1
ATOM 1556 N N . GLN B 1 67 ? 5.359 19.609 11.43 1 93.12 67 GLN B N 1
ATOM 1557 C CA . GLN B 1 67 ? 6.652 18.938 11.391 1 93.12 67 GLN B CA 1
ATOM 1558 C C . GLN B 1 67 ? 6.641 17.797 10.391 1 93.12 67 GLN B C 1
ATOM 1560 O O . GLN B 1 67 ? 5.699 17 10.359 1 93.12 67 GLN B O 1
ATOM 1565 N N . LEU B 1 68 ? 7.723 17.734 9.57 1 94.38 68 LEU B N 1
ATOM 1566 C CA . LEU B 1 68 ? 7.812 16.688 8.547 1 94.38 68 LEU B CA 1
ATOM 1567 C C . LEU B 1 68 ? 7.863 15.305 9.18 1 94.38 68 LEU B C 1
ATOM 1569 O O . LEU B 1 68 ? 8.633 15.078 10.117 1 94.38 68 LEU B O 1
ATOM 1573 N N . ALA B 1 69 ? 7.02 14.453 8.703 1 95 69 ALA B N 1
ATOM 1574 C CA . ALA B 1 69 ? 6.965 13.078 9.195 1 95 69 ALA B CA 1
ATOM 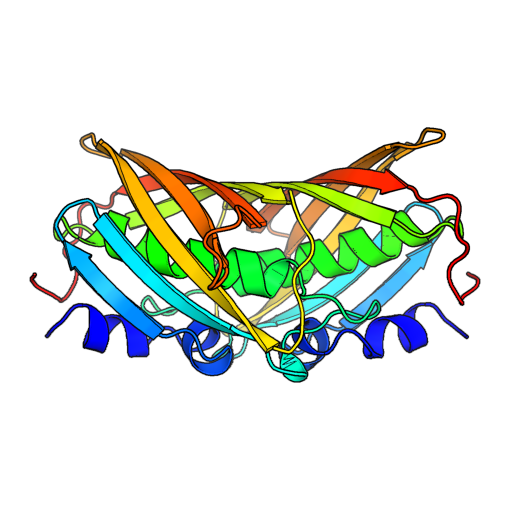1575 C C . ALA B 1 69 ? 6.941 12.078 8.039 1 95 69 ALA B C 1
ATOM 1577 O O . ALA B 1 69 ? 6.383 12.359 6.98 1 95 69 ALA B O 1
ATOM 1578 N N . PHE B 1 70 ? 7.574 10.914 8.258 1 93.69 70 PHE B N 1
ATOM 1579 C CA . PHE B 1 70 ? 7.48 9.82 7.301 1 93.69 70 PHE B CA 1
ATOM 1580 C C . PHE B 1 70 ? 7.168 8.508 8.008 1 93.69 70 PHE B C 1
ATOM 1582 O O . PHE B 1 70 ? 7.523 8.328 9.172 1 93.69 70 PHE B O 1
ATOM 1589 N N . SER B 1 71 ? 6.605 7.684 7.352 1 96.19 71 SER B N 1
ATOM 1590 C CA . SER B 1 71 ? 6.188 6.402 7.914 1 96.19 71 SER B CA 1
ATOM 1591 C C . SER B 1 71 ? 7.391 5.508 8.203 1 96.19 71 SER B C 1
ATOM 1593 O O . SER B 1 71 ? 8.328 5.445 7.406 1 96.19 71 SER B O 1
ATOM 1595 N N . LEU B 1 72 ? 7.414 4.848 9.328 1 97.56 72 LEU B N 1
ATOM 1596 C CA . LEU B 1 72 ? 8.383 3.812 9.68 1 97.56 72 LEU B CA 1
ATOM 1597 C C . LEU B 1 72 ? 7.84 2.428 9.336 1 97.56 72 LEU B C 1
ATOM 1599 O O . LEU B 1 72 ? 8.461 1.685 8.57 1 97.56 72 LEU B O 1
ATOM 1603 N N . SER B 1 73 ? 6.707 2.148 9.898 1 98.5 73 SER B N 1
ATOM 1604 C CA . SER B 1 73 ? 6.035 0.879 9.641 1 98.5 73 SER B CA 1
ATOM 1605 C C . SER B 1 73 ? 4.52 1.053 9.609 1 98.5 73 SER B C 1
ATOM 1607 O O . SER B 1 73 ? 3.967 1.878 10.336 1 98.5 73 SER B O 1
ATOM 1609 N N . SER B 1 74 ? 3.902 0.323 8.797 1 98.75 74 SER B N 1
ATOM 1610 C CA . SER B 1 74 ? 2.449 0.335 8.656 1 98.75 74 SER B CA 1
ATOM 1611 C C . SER B 1 74 ? 1.891 -1.081 8.57 1 98.75 74 SER B C 1
ATOM 1613 O O . SER B 1 74 ? 2.467 -1.941 7.898 1 98.75 74 SER B O 1
ATOM 1615 N N . ASN B 1 75 ? 0.826 -1.251 9.242 1 98.75 75 ASN B N 1
ATOM 1616 C CA . ASN B 1 75 ? 0.084 -2.508 9.195 1 98.75 75 ASN B CA 1
ATOM 1617 C C . ASN B 1 75 ? -1.34 -2.299 8.688 1 98.75 75 ASN B C 1
ATOM 1619 O O . ASN B 1 75 ? -2.066 -1.442 9.195 1 98.75 75 ASN B O 1
ATOM 1623 N N . ILE B 1 76 ? -1.665 -3.043 7.688 1 98.81 76 ILE B N 1
ATOM 1624 C CA . ILE B 1 76 ? -3.031 -2.973 7.176 1 98.81 76 ILE B CA 1
ATOM 1625 C C . ILE B 1 76 ? -3.693 -4.344 7.289 1 98.81 76 ILE B C 1
ATOM 1627 O O . ILE B 1 76 ? -3.066 -5.371 7.012 1 98.81 76 ILE B O 1
ATOM 1631 N N . THR B 1 77 ? -4.887 -4.355 7.746 1 98.75 77 THR B N 1
ATOM 1632 C CA . THR B 1 77 ? -5.727 -5.547 7.805 1 98.75 77 THR B CA 1
ATOM 1633 C C . THR B 1 77 ? -6.953 -5.395 6.91 1 98.75 77 THR B C 1
ATOM 1635 O O . THR B 1 77 ? -7.715 -4.438 7.055 1 98.75 77 THR B O 1
ATOM 1638 N N . PHE B 1 78 ? -7.047 -6.309 5.977 1 98.5 78 PHE B N 1
ATOM 1639 C CA . PHE B 1 78 ? -8.188 -6.312 5.07 1 98.5 78 PHE B CA 1
ATOM 1640 C C . PHE B 1 78 ? -9.336 -7.133 5.648 1 98.5 78 PHE B C 1
ATOM 1642 O O . PHE B 1 78 ? -9.172 -8.312 5.949 1 98.5 78 PHE B O 1
ATOM 1649 N N . LEU B 1 79 ? -10.531 -6.504 5.766 1 98.12 79 LEU B N 1
ATOM 1650 C CA . LEU B 1 79 ? -11.633 -7.141 6.48 1 98.12 79 LEU B CA 1
ATOM 1651 C C . LEU B 1 79 ? -12.758 -7.52 5.523 1 98.12 79 LEU B C 1
ATOM 1653 O O . LEU B 1 79 ? -13.367 -8.578 5.664 1 98.12 79 LEU B O 1
ATOM 1657 N N . ARG B 1 80 ? -13.047 -6.594 4.617 1 97.19 80 ARG B N 1
ATOM 1658 C CA . ARG B 1 80 ? -14.117 -6.809 3.646 1 97.19 80 ARG B CA 1
ATOM 1659 C C . ARG B 1 80 ? -13.664 -6.426 2.242 1 97.19 80 ARG B C 1
ATOM 1661 O O . ARG B 1 80 ? -12.891 -5.48 2.068 1 97.19 80 ARG B O 1
ATOM 1668 N N . ALA B 1 81 ? -14.234 -7.133 1.292 1 95.56 81 ALA B N 1
ATOM 1669 C CA . ALA B 1 81 ? -13.945 -6.801 -0.101 1 95.56 81 ALA B CA 1
ATOM 1670 C C . ALA B 1 81 ? -14.672 -5.523 -0.519 1 95.56 81 ALA B C 1
ATOM 1672 O O . ALA B 1 81 ? -15.711 -5.176 0.053 1 95.56 81 ALA B O 1
ATOM 1673 N N . SER B 1 82 ? -14.078 -4.789 -1.436 1 96.56 82 SER B N 1
ATOM 1674 C CA . SER B 1 82 ? -14.688 -3.646 -2.107 1 96.56 82 SER B CA 1
ATOM 1675 C C . SER B 1 82 ? -14.461 -3.705 -3.613 1 96.56 82 SER B C 1
ATOM 1677 O O . SER B 1 82 ? -13.664 -4.508 -4.098 1 96.56 82 SER B O 1
ATOM 1679 N N . GLY B 1 83 ? -15.234 -2.939 -4.348 1 96.25 83 GLY B N 1
ATOM 1680 C CA . GLY B 1 83 ? -15.141 -2.943 -5.801 1 96.25 83 GLY B CA 1
ATOM 1681 C C . GLY B 1 83 ? -15.844 -1.767 -6.449 1 96.25 83 GLY B C 1
ATOM 1682 O O . GLY B 1 83 ? -16.141 -0.773 -5.781 1 96.25 83 GLY B O 1
ATOM 1683 N N . ILE B 1 84 ? -16.047 -1.942 -7.777 1 95.88 84 ILE B N 1
ATOM 1684 C CA . ILE B 1 84 ? -16.672 -0.893 -8.578 1 95.88 84 ILE B CA 1
ATOM 1685 C C . ILE B 1 84 ? -18 -0.473 -7.934 1 95.88 84 ILE B C 1
ATOM 1687 O O . ILE B 1 84 ? -18.781 -1.321 -7.516 1 95.88 84 ILE B O 1
ATOM 1691 N N . GLY B 1 85 ? -18.203 0.822 -7.848 1 95 85 GLY B N 1
ATOM 1692 C CA . GLY B 1 85 ? -19.406 1.342 -7.219 1 95 85 GLY B CA 1
ATOM 1693 C C . GLY B 1 85 ? -19.188 1.796 -5.789 1 95 85 GLY B C 1
ATOM 1694 O O . GLY B 1 85 ? -19.984 2.557 -5.242 1 95 85 GLY B O 1
ATOM 1695 N N . ASP B 1 86 ? -18.109 1.356 -5.207 1 97.75 86 ASP B N 1
ATOM 1696 C CA . ASP B 1 86 ? -17.797 1.762 -3.842 1 97.75 86 ASP B CA 1
ATOM 1697 C C . ASP B 1 86 ? -17.016 3.078 -3.822 1 97.75 86 ASP B C 1
ATOM 1699 O O . ASP B 1 86 ? -16.25 3.361 -4.738 1 97.75 86 ASP B O 1
ATOM 1703 N N . THR B 1 87 ? -17.328 3.891 -2.885 1 98.75 87 THR B N 1
ATOM 1704 C CA . THR B 1 87 ? -16.453 4.969 -2.443 1 98.75 87 THR B CA 1
ATOM 1705 C C . THR B 1 87 ? -15.852 4.656 -1.076 1 98.75 87 THR B C 1
ATOM 1707 O O . THR B 1 87 ? -16.578 4.379 -0.122 1 98.75 87 THR B O 1
ATOM 1710 N N . LEU B 1 88 ? -14.516 4.656 -1.017 1 98.81 88 LEU B N 1
ATOM 1711 C CA . LEU B 1 88 ? -13.828 4.359 0.235 1 98.81 88 LEU B CA 1
ATOM 1712 C C . LEU B 1 88 ? -13.359 5.645 0.915 1 98.81 88 LEU B C 1
ATOM 1714 O O . LEU B 1 88 ? -12.906 6.574 0.246 1 98.81 88 LEU B O 1
ATOM 1718 N N . TYR B 1 89 ? -13.484 5.656 2.203 1 98.88 89 TYR B N 1
ATOM 1719 C CA . TYR B 1 89 ? -13.031 6.762 3.041 1 98.88 89 TYR B CA 1
ATOM 1720 C C . TYR B 1 89 ? -11.977 6.297 4.035 1 98.88 89 TYR B C 1
ATOM 1722 O O . TYR B 1 89 ? -12.148 5.27 4.699 1 98.88 89 TYR B O 1
ATOM 1730 N N . ALA B 1 90 ? -10.914 7 4.113 1 98.94 90 ALA B N 1
ATOM 1731 C CA . ALA B 1 90 ? -9.891 6.766 5.125 1 98.94 90 ALA B CA 1
ATOM 1732 C C . ALA B 1 90 ? -9.875 7.887 6.164 1 98.94 90 ALA B C 1
ATOM 1734 O O . ALA B 1 90 ? -9.664 9.055 5.82 1 98.94 90 ALA B O 1
ATOM 1735 N N . GLU B 1 91 ? -10.047 7.523 7.355 1 98.88 91 GLU B N 1
ATOM 1736 C CA . GLU B 1 91 ? -10.023 8.477 8.461 1 98.88 91 GLU B CA 1
ATOM 1737 C C . GLU B 1 91 ? -8.859 8.195 9.406 1 98.88 91 GLU B C 1
ATOM 1739 O O . GLU B 1 91 ? -8.828 7.16 10.07 1 98.88 91 GLU B O 1
ATOM 1744 N N . ALA B 1 92 ? -7.969 9.133 9.469 1 98.88 92 ALA B N 1
ATOM 1745 C CA . ALA B 1 92 ? -6.762 8.984 10.281 1 98.88 92 ALA B CA 1
ATOM 1746 C C . ALA B 1 92 ? -6.902 9.727 11.609 1 98.88 92 ALA B C 1
ATOM 1748 O O . ALA B 1 92 ? -7.312 10.891 11.641 1 98.88 92 ALA B O 1
ATOM 1749 N N . ARG B 1 93 ? -6.48 9.031 12.656 1 98.81 93 ARG B N 1
ATOM 1750 C CA . ARG B 1 93 ? -6.512 9.617 14 1 98.81 93 ARG B CA 1
ATOM 1751 C C . ARG B 1 93 ? -5.188 9.398 14.719 1 98.81 93 ARG B C 1
ATOM 1753 O O . ARG B 1 93 ? -4.688 8.273 14.789 1 98.81 93 ARG B O 1
ATOM 1760 N N . GLU B 1 94 ? -4.766 10.414 15.312 1 98.81 94 GLU B N 1
ATOM 1761 C CA . GLU B 1 94 ? -3.559 10.359 16.125 1 98.81 94 GLU B CA 1
ATOM 1762 C C . GLU B 1 94 ? -3.82 9.648 17.453 1 98.81 94 GLU B C 1
ATOM 1764 O O . GLU B 1 94 ? -4.742 10.016 18.188 1 98.81 94 GLU B O 1
ATOM 1769 N N . ARG B 1 95 ? -3.014 8.688 17.75 1 98.69 95 ARG B N 1
ATOM 1770 C CA . ARG B 1 95 ? -3.127 7.973 19.016 1 98.69 95 ARG B CA 1
ATOM 1771 C C . ARG B 1 95 ? -2.033 8.406 19.984 1 98.69 95 ARG B C 1
ATOM 1773 O O . ARG B 1 95 ? -2.207 8.32 21.203 1 98.69 95 ARG B O 1
ATOM 1780 N N . TYR B 1 96 ? -0.915 8.836 19.406 1 98.31 96 TYR B N 1
ATOM 1781 C CA . TYR B 1 96 ? 0.246 9.266 20.188 1 98.31 96 TYR B CA 1
ATOM 1782 C C . TYR B 1 96 ? 1.136 10.195 19.375 1 98.31 96 TYR B C 1
ATOM 1784 O O . TYR B 1 96 ? 1.312 9.992 18.172 1 98.31 96 TYR B O 1
ATOM 1792 N N . ILE B 1 97 ? 1.694 11.164 20 1 96.94 97 ILE B N 1
ATOM 1793 C CA . ILE B 1 97 ? 2.678 12.047 19.375 1 96.94 97 ILE B CA 1
ATOM 1794 C C . ILE B 1 97 ? 3.762 12.406 20.391 1 96.94 97 ILE B C 1
ATOM 1796 O O . ILE B 1 97 ? 3.459 12.852 21.5 1 96.94 97 ILE B O 1
ATOM 1800 N N . GLY B 1 98 ? 4.898 12.07 20.062 1 95.12 98 GLY B N 1
ATOM 1801 C CA . GLY B 1 98 ? 6.055 12.469 20.859 1 95.12 98 GLY B CA 1
ATOM 1802 C C . GLY B 1 98 ? 6.965 13.445 20.125 1 95.12 98 GLY B C 1
ATOM 1803 O O . GLY B 1 98 ? 6.531 14.141 19.219 1 95.12 98 GLY B O 1
ATOM 1804 N N . ARG B 1 99 ? 8.195 13.508 20.578 1 93.81 99 ARG B N 1
ATOM 1805 C CA . ARG B 1 99 ? 9.156 14.422 19.969 1 93.81 99 ARG B CA 1
ATOM 1806 C C . ARG B 1 99 ? 9.57 13.945 18.578 1 93.81 99 ARG B C 1
ATOM 1808 O O . ARG B 1 99 ? 9.531 14.711 17.609 1 93.81 99 ARG B O 1
ATOM 1815 N N . SER B 1 100 ? 9.875 12.578 18.547 1 96.19 100 SER B N 1
ATOM 1816 C CA . SER B 1 100 ? 10.453 12.094 17.297 1 96.19 100 SER B CA 1
ATOM 1817 C C . SER B 1 100 ? 9.602 10.992 16.688 1 96.19 100 SER B C 1
ATOM 1819 O O . SER B 1 100 ? 9.891 10.516 15.586 1 96.19 100 SER B O 1
ATOM 1821 N N . THR B 1 101 ? 8.562 10.617 17.453 1 97.5 101 THR B N 1
ATOM 1822 C CA . THR B 1 101 ? 7.75 9.531 16.906 1 97.5 101 THR B CA 1
ATOM 1823 C C . THR B 1 101 ? 6.266 9.828 17.078 1 97.5 101 THR B C 1
ATOM 1825 O O . THR B 1 101 ? 5.887 10.711 17.859 1 97.5 101 THR B O 1
ATOM 1828 N N . GLY B 1 102 ? 5.457 9.211 16.344 1 98.19 102 GLY B N 1
ATOM 1829 C CA . GLY B 1 102 ? 4.004 9.242 16.438 1 98.19 102 GLY B CA 1
ATOM 1830 C C . GLY B 1 102 ? 3.354 7.934 16.031 1 98.19 102 GLY B C 1
ATOM 1831 O O . GLY B 1 102 ? 4.004 7.062 15.453 1 98.19 102 GLY B O 1
ATOM 1832 N N . TYR B 1 103 ? 2.127 7.789 16.422 1 98.75 103 TYR B N 1
ATOM 1833 C CA . TYR B 1 103 ? 1.345 6.594 16.109 1 98.75 103 TYR B CA 1
ATOM 1834 C C . TYR B 1 103 ? -0.08 6.961 15.719 1 98.75 103 TYR B C 1
ATOM 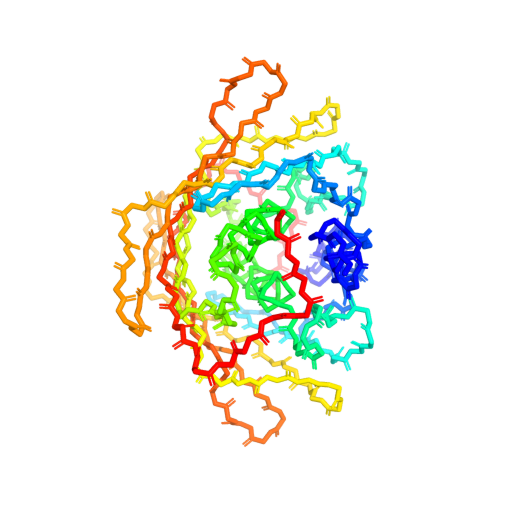1836 O O . TYR B 1 103 ? -0.708 7.812 16.344 1 98.75 103 TYR B O 1
ATOM 1844 N N . TYR B 1 104 ? -0.517 6.336 14.672 1 98.81 104 TYR B N 1
ATOM 1845 C CA . TYR B 1 104 ? -1.807 6.691 14.086 1 98.81 104 TYR B CA 1
ATOM 1846 C C . TYR B 1 104 ? -2.627 5.445 13.773 1 98.81 104 TYR B C 1
ATOM 1848 O O . TYR B 1 104 ? -2.072 4.402 13.422 1 98.81 104 TYR B O 1
ATOM 1856 N N . GLN B 1 105 ? -3.924 5.641 13.914 1 98.88 105 GLN B N 1
ATOM 1857 C CA . GLN B 1 105 ? -4.898 4.637 13.492 1 98.88 105 GLN B CA 1
ATOM 1858 C C . GLN B 1 105 ? -5.801 5.172 12.383 1 98.88 105 GLN B C 1
ATOM 1860 O O . GLN B 1 105 ? -6.258 6.316 12.445 1 98.88 105 GLN B O 1
ATOM 1865 N N . ILE B 1 106 ? -6 4.406 11.352 1 98.88 106 ILE B N 1
ATOM 1866 C CA . ILE B 1 106 ? -6.844 4.789 10.219 1 98.88 106 ILE B CA 1
ATOM 1867 C C . ILE B 1 106 ? -7.879 3.697 9.961 1 98.88 106 ILE B C 1
ATOM 1869 O O . ILE B 1 106 ? -7.531 2.523 9.812 1 98.88 106 ILE B O 1
ATOM 1873 N N . ASP B 1 107 ? -9.102 4.078 9.938 1 98.94 107 ASP B N 1
ATOM 1874 C CA . ASP B 1 107 ? -10.188 3.203 9.492 1 98.94 107 ASP B CA 1
ATOM 1875 C C . ASP B 1 107 ? -10.586 3.516 8.047 1 98.94 107 ASP B C 1
ATOM 1877 O O . ASP B 1 107 ? -10.758 4.68 7.688 1 98.94 107 ASP B O 1
ATOM 1881 N N . ILE B 1 108 ? -10.672 2.482 7.223 1 98.94 108 ILE B N 1
ATOM 1882 C CA . ILE B 1 108 ? -11.164 2.613 5.855 1 98.94 108 ILE B CA 1
ATOM 1883 C C . ILE B 1 108 ? -12.578 2.047 5.754 1 98.94 108 ILE B C 1
ATOM 1885 O O . ILE B 1 108 ? -12.797 0.857 6 1 98.94 108 ILE B O 1
ATOM 1889 N N . THR B 1 109 ? -13.508 2.889 5.406 1 98.88 109 THR B N 1
ATOM 1890 C CA . THR B 1 109 ? -14.906 2.492 5.297 1 98.88 109 THR B CA 1
ATOM 1891 C C . THR B 1 109 ? -15.445 2.795 3.9 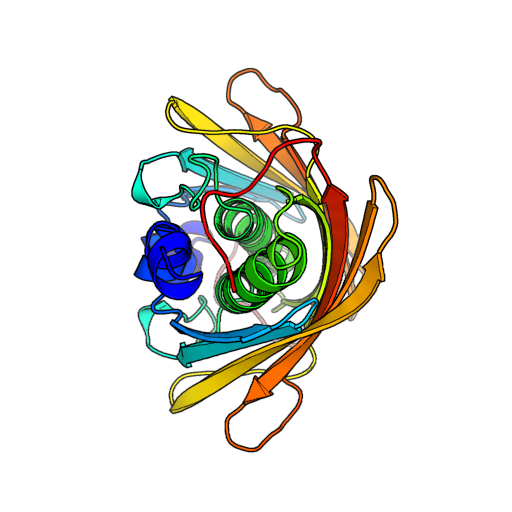1 98.88 109 THR B C 1
ATOM 1893 O O . THR B 1 109 ? -14.836 3.553 3.145 1 98.88 109 THR B O 1
ATOM 1896 N N . ASN B 1 110 ? -16.578 2.111 3.572 1 98.69 110 ASN B N 1
ATOM 1897 C CA . ASN B 1 110 ? -17.266 2.461 2.338 1 98.69 110 ASN B CA 1
ATOM 1898 C C . ASN B 1 110 ? -18.422 3.43 2.594 1 98.69 110 ASN B C 1
ATOM 1900 O O . ASN B 1 110 ? -18.594 3.906 3.717 1 98.69 110 ASN B O 1
ATOM 1904 N N . GLN B 1 111 ? -19.141 3.754 1.522 1 98.06 111 GLN B N 1
ATOM 1905 C CA . GLN B 1 111 ? -20.203 4.754 1.609 1 98.06 111 GLN B CA 1
ATOM 1906 C C . GLN B 1 111 ? -21.328 4.277 2.52 1 98.06 111 GLN B C 1
ATOM 1908 O O . GLN B 1 111 ? -22.172 5.078 2.945 1 98.06 111 GLN B O 1
ATOM 1913 N N . LYS B 1 112 ? -21.453 2.998 2.805 1 98.12 112 LYS B N 1
ATOM 1914 C CA . LYS B 1 11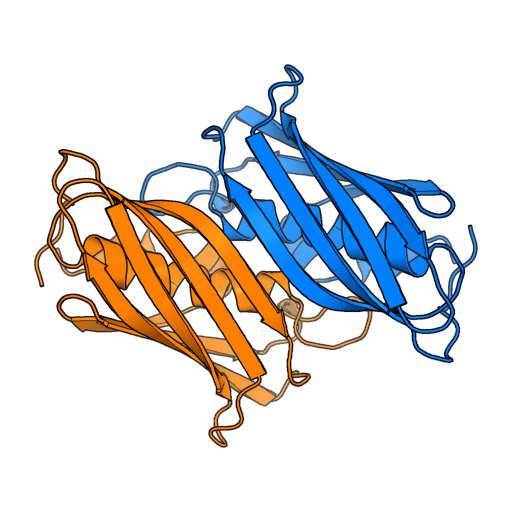2 ? -22.453 2.438 3.711 1 98.12 112 LYS B CA 1
ATOM 1915 C C . LYS B 1 112 ? -21.906 2.34 5.133 1 98.12 112 LYS B C 1
ATOM 1917 O O . LYS B 1 112 ? -22.5 1.682 5.988 1 98.12 112 LYS B O 1
ATOM 1922 N N . ASN B 1 113 ? -20.688 2.875 5.32 1 98 113 ASN B N 1
ATOM 1923 C CA . ASN B 1 113 ? -20.016 2.904 6.613 1 98 113 ASN B CA 1
ATOM 1924 C C . ASN B 1 113 ? -19.609 1.506 7.066 1 98 113 ASN B C 1
ATOM 1926 O O . ASN B 1 113 ? -19.531 1.232 8.266 1 98 113 ASN B O 1
ATOM 1930 N N . GLU B 1 114 ? -19.453 0.597 6.133 1 98.5 114 GLU B N 1
ATOM 1931 C CA . GLU B 1 114 ? -18.875 -0.708 6.434 1 98.5 114 GLU B CA 1
ATOM 1932 C C . GLU B 1 114 ? -17.344 -0.636 6.48 1 98.5 114 GLU B C 1
ATOM 1934 O O . GLU B 1 114 ? -16.734 -0.021 5.613 1 98.5 114 GLU B O 1
ATOM 1939 N N . LEU B 1 115 ? -16.781 -1.252 7.562 1 98.75 115 LEU B N 1
ATOM 1940 C CA . LEU B 1 115 ? -15.32 -1.268 7.719 1 98.75 115 LEU B CA 1
ATOM 1941 C C . LEU B 1 115 ? -14.68 -2.209 6.707 1 98.75 115 LEU B C 1
ATOM 1943 O O . LEU B 1 115 ? -14.898 -3.422 6.754 1 98.75 115 LEU B O 1
ATOM 1947 N N . ILE B 1 116 ? -13.883 -1.701 5.801 1 98.81 116 ILE B N 1
ATOM 1948 C CA . ILE B 1 116 ? -13.25 -2.449 4.719 1 98.81 116 ILE B CA 1
ATOM 1949 C C . ILE B 1 116 ? -11.852 -2.895 5.145 1 98.81 116 ILE B C 1
ATOM 1951 O O . ILE B 1 116 ? -11.422 -4.008 4.824 1 98.81 116 ILE B O 1
ATOM 1955 N N . ALA B 1 117 ? -11.141 -2.053 5.855 1 98.88 117 ALA B N 1
ATOM 1956 C CA . ALA B 1 117 ? -9.789 -2.324 6.324 1 98.88 117 ALA B CA 1
ATOM 1957 C C . ALA B 1 117 ? -9.43 -1.435 7.508 1 98.88 117 ALA B C 1
ATOM 1959 O O . ALA B 1 117 ? -10.07 -0.404 7.734 1 98.88 117 ALA B O 1
ATOM 1960 N N . THR B 1 118 ? -8.469 -1.845 8.258 1 98.88 118 THR B N 1
ATOM 1961 C CA . THR B 1 118 ? -7.84 -1.033 9.297 1 98.88 118 THR B CA 1
ATOM 1962 C C . THR B 1 118 ? -6.352 -0.854 9.016 1 98.88 118 THR B C 1
ATOM 1964 O O . THR B 1 118 ? -5.734 -1.693 8.359 1 98.88 118 THR B O 1
ATOM 1967 N N . PHE B 1 119 ? -5.863 0.185 9.484 1 98.88 119 PHE B N 1
ATOM 1968 C CA . PHE B 1 119 ? -4.492 0.598 9.219 1 98.88 119 PHE B CA 1
ATOM 1969 C C . PHE B 1 119 ? -3.873 1.258 10.445 1 98.88 119 PHE B C 1
ATOM 1971 O O . PHE B 1 119 ? -4.492 2.123 11.07 1 98.88 119 PHE B O 1
ATOM 1978 N N . GLU B 1 120 ? -2.709 0.798 10.844 1 98.75 120 GLU B N 1
ATOM 1979 C CA . GLU B 1 120 ? -1.926 1.396 11.922 1 98.75 120 GLU B CA 1
ATOM 1980 C C . GLU B 1 120 ? -0.503 1.706 11.461 1 98.75 120 GLU B C 1
ATOM 1982 O O . GLU B 1 120 ? 0.095 0.932 10.711 1 98.75 120 GLU B O 1
ATOM 1987 N N . SER B 1 121 ? -0.012 2.777 11.992 1 98.75 121 SER B N 1
ATOM 1988 C CA . SER B 1 121 ? 1.309 3.152 11.5 1 98.75 121 SER B CA 1
ATOM 1989 C C . SER B 1 121 ? 2.078 3.959 12.539 1 98.75 121 SER B C 1
ATOM 1991 O O . SER B 1 121 ? 1.497 4.785 13.25 1 98.75 121 SER B O 1
ATOM 1993 N N . SER B 1 122 ? 3.32 3.688 12.57 1 98.62 122 SER B N 1
ATOM 1994 C CA . SER B 1 122 ? 4.262 4.539 13.289 1 98.62 122 SER B CA 1
ATOM 1995 C C . SER B 1 122 ? 5.016 5.461 12.336 1 98.62 122 SER B C 1
ATOM 1997 O O . SER B 1 122 ? 5.266 5.098 11.188 1 98.62 122 SER B O 1
ATOM 1999 N N . VAL B 1 123 ? 5.348 6.602 12.844 1 98.19 123 VAL B N 1
ATOM 2000 C CA . VAL B 1 123 ? 6.031 7.574 12 1 98.19 123 VAL B CA 1
ATOM 2001 C C . VAL B 1 123 ? 7.25 8.125 12.727 1 98.19 123 VAL B C 1
ATOM 2003 O O . VAL B 1 123 ? 7.336 8.047 13.953 1 98.19 123 VAL B O 1
ATOM 2006 N N . PHE B 1 124 ? 8.211 8.602 11.953 1 97.31 124 PHE B N 1
ATOM 2007 C CA . PHE B 1 124 ? 9.328 9.406 12.43 1 97.31 124 PHE B CA 1
ATOM 2008 C C . PHE B 1 124 ? 9.117 10.883 12.102 1 97.31 124 PHE B C 1
ATOM 2010 O O . PHE B 1 124 ? 8.797 11.234 10.969 1 97.31 124 PHE B O 1
ATOM 2017 N N . ARG B 1 125 ? 9.289 11.68 13.102 1 96.25 125 ARG B N 1
ATOM 2018 C CA . ARG B 1 125 ? 9.125 13.125 12.953 1 96.25 125 ARG B CA 1
ATOM 2019 C C . ARG B 1 125 ? 10.477 13.82 12.875 1 96.25 125 ARG B C 1
ATOM 2021 O O . ARG B 1 125 ? 11.273 13.758 13.812 1 96.25 125 ARG B O 1
ATOM 2028 N N . LYS B 1 126 ? 10.688 14.492 11.758 1 93.56 126 LYS B N 1
ATOM 2029 C CA . LYS B 1 126 ? 11.938 15.203 11.539 1 93.56 126 LYS B CA 1
ATOM 2030 C C . LYS B 1 126 ? 11.891 16.609 12.141 1 93.56 126 LYS B C 1
ATOM 2032 O O . LYS B 1 126 ? 10.812 17.188 12.305 1 93.56 126 LYS B O 1
ATOM 2037 N N . ASP B 1 127 ? 13.086 17.016 12.422 1 90.31 127 ASP B N 1
ATOM 2038 C CA . ASP B 1 127 ? 13.188 18.406 12.852 1 90.31 127 ASP B CA 1
ATOM 2039 C C . ASP B 1 127 ? 13.18 19.359 11.656 1 90.31 127 ASP B C 1
ATOM 2041 O O . ASP B 1 127 ? 14.164 20.062 11.406 1 90.31 127 ASP B O 1
ATOM 2045 N N . GLN B 1 128 ? 12.141 19.297 10.867 1 92.38 128 GLN B N 1
ATOM 2046 C CA . GLN B 1 128 ? 11.906 20.109 9.68 1 92.38 128 GLN B CA 1
ATOM 2047 C C . GLN B 1 128 ? 10.43 20.469 9.539 1 92.38 128 GLN B C 1
ATOM 2049 O O . GLN B 1 128 ? 9.555 19.625 9.75 1 92.38 128 GLN B O 1
ATOM 2054 N N . GLN B 1 129 ? 10.289 21.688 9.188 1 92.31 129 GLN B N 1
ATOM 2055 C CA . GLN B 1 129 ? 8.906 22.141 9.055 1 92.31 129 GLN B CA 1
ATOM 2056 C C . GLN B 1 129 ? 8.344 21.797 7.68 1 92.31 129 GLN B C 1
ATOM 2058 O O . GLN B 1 129 ? 9.086 21.703 6.699 1 92.31 129 GLN B O 1
ATOM 2063 N N . VAL B 1 130 ? 7.078 21.594 7.652 1 92 130 VAL B N 1
ATOM 2064 C CA . VAL B 1 130 ? 6.398 21.391 6.379 1 92 130 VAL B CA 1
ATOM 2065 C C . VAL B 1 130 ? 5.977 22.75 5.805 1 92 130 VAL B C 1
ATOM 2067 O O . VAL B 1 130 ? 5.84 23.719 6.547 1 92 130 VAL B O 1
ATOM 2070 N N . PRO B 1 131 ? 5.832 22.781 4.535 1 90.06 131 PRO B N 1
ATOM 2071 C CA . PRO B 1 131 ? 5.574 24.078 3.885 1 90.06 131 PRO B CA 1
ATOM 2072 C C . PRO B 1 131 ? 4.094 24.453 3.879 1 90.06 131 PRO B C 1
ATOM 2074 O O . PRO B 1 131 ? 3.596 25 2.898 1 90.06 131 PRO B O 1
ATOM 2077 N N . PHE B 1 132 ? 3.318 23.938 4.801 1 90.12 132 PHE B N 1
ATOM 2078 C CA . PHE B 1 132 ? 1.913 24.328 4.879 1 90.12 132 PHE B CA 1
ATOM 2079 C C . PHE B 1 132 ? 1.495 24.562 6.324 1 90.12 132 PHE B C 1
ATOM 2081 O O . PHE B 1 132 ? 2.207 24.172 7.254 1 90.12 132 PHE B O 1
ATOM 2088 N N . THR B 1 133 ? 0.399 25.297 6.52 1 86.19 133 THR B N 1
ATOM 2089 C CA . THR B 1 133 ? -0.208 25.547 7.82 1 86.19 133 THR B CA 1
ATOM 2090 C C . THR B 1 133 ? -1.695 25.203 7.801 1 86.19 133 THR B C 1
ATOM 2092 O O . THR B 1 133 ? -2.377 25.438 6.797 1 86.19 133 THR B O 1
ATOM 2095 N N . LEU B 1 134 ? -2.184 24.656 8.906 1 87.81 134 LEU B N 1
ATOM 2096 C CA . LEU B 1 134 ? -3.604 24.328 9.008 1 87.81 134 LEU B CA 1
ATOM 2097 C C . LEU B 1 134 ? -4.438 25.609 9.148 1 87.81 134 LEU B C 1
ATOM 2099 O O . LEU B 1 134 ? -3.973 26.594 9.711 1 87.81 134 LEU B O 1
#

Solvent-accessible surface area (backbone atoms only — not comparable to full-atom values): 12960 Å² total; per-residue (Å²): 90,46,57,61,64,52,53,57,47,14,33,40,48,42,73,68,53,47,42,72,75,45,77,42,78,37,22,17,30,21,37,34,67,40,46,78,58,34,16,25,63,82,65,29,52,25,66,33,54,55,46,30,46,43,49,51,14,41,49,49,13,57,34,39,80,33,32,34,51,45,71,37,35,41,37,38,36,55,72,44,91,52,33,77,83,38,37,38,35,20,40,21,37,58,75,45,75,60,86,49,38,36,33,36,41,29,48,28,23,36,81,84,67,46,71,28,30,42,36,39,35,35,32,40,39,47,101,40,71,44,85,40,56,128,91,45,58,60,65,53,52,59,49,14,33,40,46,43,72,67,52,47,42,71,74,45,74,42,77,39,22,18,29,22,36,34,67,41,47,78,58,36,16,24,61,82,65,29,52,25,67,35,53,56,47,29,46,43,49,51,15,42,49,50,13,58,32,38,80,32,32,34,52,46,71,36,35,40,38,40,36,54,72,44,90,52,34,77,81,38,37,39,35,20,40,21,37,56,75,44,75,60,86,49,38,35,32,37,42,28,46,28,23,36,80,85,68,44,70,29,30,42,35,40,34,35,33,40,40,46,101,40,71,45,87,39,58,127

Sequence (268 aa):
MTPQDFFKNDLFAERAGIVLMEVREGYSKARLEIKKEHLNAGNRTQGGAIFTLADLALAAAANSHGQLAFSLSSNITFLRASGIGDTLYAEARERYIGRSTGYYQIDITNQKNELIATFESSVFRKDQQVPFTLMTPQDFFKNDLFAERAGIVLMEVREGYSKARLEIKKEHLNAGNRTQGGAIFTLADLALAAAANSHGQLAFSLSSNITFLRASGIGDTLYAEARERYIGRSTGYYQIDITNQKNELIATFESSVFRKDQQVPFTL

pLDDT: mean 96.03, std 3.18, range [86.19, 98.94]

Secondary structure (DSSP, 8-state):
--HHHHHTT-HHHHHHT-EEEEEETTEEEEEEE--GGGB-TTSSB-HHHHHHHHHHHHHHHHTTTSEEEEEEEEEEEE-S---TT-EEEEEEEEEEE-SSEEEEEEEEE-TT--EEEEEEEEEEEEEEE-S---/--HHHHHTT-HHHHHHT-EEEEEETTEEEEEEE--GGGB-TTSSB-HHHHHHHHHHHHHHHHTTTSEEEEEEEEEEEE-S---TT-EEEEEEEEEEE-SSEEEEEEEEE-TT--EEEEEEEEEEEEEEE-S---

Nearest PDB structures (foldseek):
  2fs2-assembly1_B  TM=9.703E-01  e=5.706E-14  Escherichia coli
  1psu-assembly1_A  TM=9.327E-01  e=1.666E-13  Escherichia coli
  3lbe-assembly1_B  TM=9.597E-01  e=7.715E-12  Streptococcus mutans UA159
  4zrb-assembly2_G  TM=9.287E-01  e=2.522E-11  Streptococcus pneumoniae TIGR4
  4zrb-assembly1_D  TM=9.521E-01  e=5.250E-11  Streptococcus pneumoniae TIGR4

Organism: NCBI:txid997887